Protein 3CGX (pdb70)

Radius of gyration: 17.45 Å; Cα contacts (8 Å, |Δi|>4): 388; chains: 1; bounding box: 34×47×44 Å

Foldseek 3Di:
DLEEEEEEDEQLDFPPPLVQQCVQVNRVLSSLLLQLQVLVVQQVPDPHAYEYEYADDDPPPVVVCCVRNHVVHYYYQDDDDPLNSLVVCVVVVVPHFKYKYYRQFSPDHSVLVVVLRVCLVPWAKEFEAEPVQETPMIMGGSVNDDSCLSPPAPVPPGRSHVSSVVVVVSVTGYHYGYYGYGQRHLASVLCVQPVCVVPPCCPGPSNVSCVVCVVSSVVNYDD

Organism: Oleidesulfovibrio alaskensis (strain ATCC BAA-1058 / DSM 17464 / G20) (NCBI:txid207559)

Sequence (223 aa):
SESCILFFVKYPEPGKVKTRLGEVVGNDKAALYRHFVQDLQGLARLHADLHICYVPGDADLPEKFKAWLGPQHFAAQQGLDLGERKHAQKAFDDGYDRVVLGSDIPDYPCCELVQKALNDLQHYDAAIGPAFDGGYYLIGFRRKDDSFCCPDVFDGIRWGEADVYQPTVEKRRARLEVLQLLPDWNDVDTVWDLNVLYRTNKNSSFRRSSTYALLLREENDALIRQYDID

B-factor: mean 28.88, std 9.18, range [13.86, 64.73]

Structure (mmCIF, N/CA/C/O backbone):
data_3CGX
#
_entry.id   3CGX
#
_cell.length_a   56.520
_cell.length_b   66.940
_cell.length_c   71.670
_cell.angle_alpha   90.000
_cell.angle_beta   90.000
_cell.angle_gamma   90.000
#
_symmetry.space_group_name_H-M   'P 21 21 21'
#
loop_
_entity.id
_entity.type
_entity.pdbx_description
1 polymer 'Putative nucleotide-diphospho-sugar transferase'
2 non-polymer IMIDAZOLE
3 water water
#
loop_
_atom_site.group_PDB
_atom_site.id
_atom_site.type_symbol
_atom_site.label_atom_id
_atom_site.label_alt_id
_atom_site.label_comp_id
_atom_site.label_asym_id
_atom_site.label_entity_id
_atom_site.label_seq_id
_atom_site.pdbx_PDB_ins_code
_atom_site.Cartn_x
_atom_site.Cartn_y
_atom_site.Cartn_z
_atom_site.occupancy
_atom_site.B_iso_or_equiv
_atom_site.auth_seq_id
_atom_site.auth_comp_id
_atom_site.auth_asym_id
_atom_site.auth_atom_id
_atom_site.pdbx_PDB_model_num
ATOM 9 N N . SER A 1 3 ? 11.404 42.838 2.042 1.00 40.46 2 SER A N 1
ATOM 10 C CA . SER A 1 3 ? 11.067 41.896 3.085 1.00 35.69 2 SER A CA 1
ATOM 11 C C . SER A 1 3 ? 11.738 42.288 4.420 1.00 32.42 2 SER A C 1
ATOM 12 O O . SER A 1 3 ? 12.646 43.084 4.424 1.00 30.64 2 SER A O 1
ATOM 15 N N . GLU A 1 4 ? 11.275 41.740 5.548 1.00 29.97 3 GLU A N 1
ATOM 16 C CA . GLU A 1 4 ? 11.991 41.882 6.819 1.00 30.61 3 GLU A CA 1
ATOM 17 C C . GLU A 1 4 ? 13.203 40.970 6.891 1.00 26.52 3 GLU A C 1
ATOM 18 O O . GLU A 1 4 ? 14.097 41.172 7.713 1.00 24.74 3 GLU A O 1
ATOM 24 N N . SER A 1 5 ? 13.214 39.970 6.015 1.00 23.92 4 SER A N 1
ATOM 25 C CA . SER A 1 5 ? 14.227 38.910 6.004 1.00 24.68 4 SER A CA 1
ATOM 26 C C . SER A 1 5 ? 15.031 38.937 4.730 1.00 23.48 4 SER A C 1
ATOM 27 O O . SER A 1 5 ? 14.502 39.216 3.659 1.00 22.30 4 SER A O 1
ATOM 30 N N . CYS A 1 6 ? 16.298 38.611 4.854 1.00 22.41 5 CYS A N 1
ATOM 31 C CA . CYS A 1 6 ? 17.164 38.509 3.693 1.00 23.01 5 CYS A CA 1
ATOM 32 C C . CYS A 1 6 ? 18.025 37.245 3.743 1.00 22.61 5 CYS A C 1
ATOM 33 O O . CYS A 1 6 ? 18.503 36.846 4.798 1.00 27.44 5 CYS A O 1
ATOM 36 N N . ILE A 1 7 ? 18.166 36.606 2.587 1.00 20.56 6 ILE A N 1
ATOM 37 C CA . ILE A 1 7 ? 19.057 35.444 2.406 1.00 20.00 6 ILE A CA 1
ATOM 38 C C . ILE A 1 7 ? 20.251 35.866 1.568 1.00 20.90 6 ILE A C 1
ATOM 39 O O . ILE A 1 7 ? 20.086 36.398 0.461 1.00 23.51 6 ILE A O 1
ATOM 44 N N . LEU A 1 8 ? 21.440 35.719 2.141 1.00 19.53 7 LEU A N 1
ATOM 45 C CA . LEU A 1 8 ? 22.685 35.968 1.425 1.00 20.50 7 LEU A CA 1
ATOM 46 C C . LEU A 1 8 ? 23.252 34.625 0.999 1.00 21.55 7 LEU A C 1
ATOM 47 O O . LEU A 1 8 ? 23.619 33.783 1.832 1.00 23.49 7 LEU A O 1
ATOM 52 N N . PHE A 1 9 ? 23.334 34.463 -0.309 1.00 22.41 8 PHE A N 1
ATOM 53 C CA . PHE A 1 9 ? 23.683 33.189 -0.958 1.00 20.05 8 PHE A CA 1
ATOM 54 C C . PHE A 1 9 ? 25.052 33.300 -1.634 1.00 21.48 8 PHE A C 1
ATOM 55 O O . PHE A 1 9 ? 25.226 33.981 -2.606 1.00 20.64 8 PHE A O 1
ATOM 63 N N . PHE A 1 10 ? 26.034 32.642 -1.036 1.00 20.05 9 PHE A N 1
ATOM 64 C CA . PHE A 1 10 ? 27.434 32.733 -1.442 1.00 20.39 9 PHE A CA 1
ATOM 65 C C . PHE A 1 10 ? 27.761 31.687 -2.483 1.00 21.79 9 PHE A C 1
ATOM 66 O O . PHE A 1 10 ? 27.595 30.477 -2.267 1.00 23.29 9 PHE A O 1
ATOM 74 N N . VAL A 1 11 ? 28.205 32.192 -3.639 1.00 22.91 10 VAL A N 1
ATOM 75 C CA . VAL A 1 11 ? 28.469 31.435 -4.862 1.00 20.03 10 VAL A CA 1
ATOM 76 C C . VAL A 1 11 ? 29.778 31.887 -5.528 1.00 21.99 10 VAL A C 1
ATOM 77 O O . VAL A 1 11 ? 30.345 32.905 -5.196 1.00 21.17 10 VAL A O 1
ATOM 81 N N . LYS A 1 12 ? 30.276 31.062 -6.414 1.00 21.68 11 LYS A N 1
ATOM 82 C CA . LYS A 1 12 ? 31.354 31.404 -7.353 1.00 21.97 11 LYS A CA 1
ATOM 83 C C . LYS A 1 12 ? 30.918 31.050 -8.796 1.00 21.98 11 LYS A C 1
ATOM 84 O O . LYS A 1 12 ? 30.204 30.062 -9.024 1.00 21.50 11 LYS A O 1
ATOM 90 N N . TYR A 1 13 ? 31.336 31.875 -9.761 1.00 23.64 12 TYR A N 1
ATOM 91 C CA . TYR A 1 13 ? 31.001 31.593 -11.159 1.00 23.07 12 TYR A CA 1
ATOM 92 C C . TYR A 1 13 ? 31.616 30.217 -11.482 1.00 23.59 12 TYR A C 1
ATOM 93 O O . TYR A 1 13 ? 32.784 29.983 -11.209 1.00 23.76 12 TYR A O 1
ATOM 102 N N . PRO A 1 14 ? 30.805 29.279 -12.025 1.00 22.74 13 PRO A N 1
ATOM 103 C CA . PRO A 1 14 ? 31.229 27.873 -12.257 1.00 23.12 13 PRO A CA 1
ATOM 104 C C . PRO A 1 14 ? 32.106 27.655 -13.495 1.00 24.47 13 PRO A C 1
ATOM 105 O O . PRO A 1 14 ? 31.727 26.932 -14.431 1.00 23.81 13 PRO A O 1
ATOM 109 N N . GLU A 1 15 ? 33.274 28.277 -13.476 1.00 25.36 14 GLU A N 1
ATOM 110 C CA . GLU A 1 15 ? 34.242 28.134 -14.566 1.00 26.76 14 GLU A CA 1
ATOM 111 C C . GLU A 1 15 ? 35.114 26.904 -14.368 1.00 25.36 14 GLU A C 1
ATOM 112 O O . GLU A 1 15 ? 35.681 26.737 -13.278 1.00 23.29 14 GLU A O 1
ATOM 118 N N . PRO A 1 16 ? 35.245 26.049 -15.407 1.00 25.75 15 PRO A N 1
ATOM 119 C CA . PRO A 1 16 ? 36.106 24.867 -15.224 1.00 26.34 15 PRO A CA 1
ATOM 120 C C . PRO A 1 16 ? 37.505 25.235 -14.756 1.00 26.68 15 PRO A C 1
ATOM 121 O O . PRO A 1 16 ? 38.137 26.203 -15.245 1.00 26.67 15 PRO A O 1
ATOM 125 N N . GLY A 1 17 ? 37.957 24.499 -13.756 1.00 23.99 16 GLY A N 1
ATOM 126 C CA . GLY A 1 17 ? 39.263 24.705 -13.164 1.00 26.16 16 GLY A CA 1
ATOM 127 C C . GLY A 1 17 ? 39.276 25.718 -12.036 1.00 24.91 16 GLY A C 1
ATOM 128 O O . GLY A 1 17 ? 40.249 25.836 -11.323 1.00 25.38 16 GLY A O 1
ATOM 129 N N . LYS A 1 18 ? 38.185 26.452 -11.860 1.00 25.62 17 LYS A N 1
ATOM 130 C CA . LYS A 1 18 ? 38.108 27.466 -10.809 1.00 25.16 17 LYS A CA 1
ATOM 131 C C . LYS A 1 18 ? 37.184 27.060 -9.680 1.00 26.81 17 LYS A C 1
ATOM 132 O O . LYS A 1 18 ? 37.118 27.750 -8.657 1.00 27.16 17 LYS A O 1
ATOM 136 N N . VAL A 1 19 ? 36.431 25.970 -9.870 1.00 21.80 18 VAL A N 1
ATOM 137 C CA . VAL A 1 19 ? 35.527 25.480 -8.841 1.00 22.54 18 VAL A CA 1
ATOM 138 C C . VAL A 1 19 ? 35.634 23.937 -8.735 1.00 23.72 18 VAL A C 1
ATOM 139 O O . VAL A 1 19 ? 35.961 23.255 -9.701 1.00 23.85 18 VAL A O 1
ATOM 143 N N . LYS A 1 20 ? 35.427 23.425 -7.541 1.00 24.45 19 LYS A N 1
ATOM 144 C CA . LYS A 1 20 ? 35.362 21.969 -7.317 1.00 25.11 19 LYS A CA 1
ATOM 145 C C . LYS A 1 20 ? 36.525 21.224 -7.942 1.00 25.08 19 LYS A C 1
ATOM 146 O O . LYS A 1 20 ? 36.371 20.186 -8.601 1.00 22.15 19 LYS A O 1
ATOM 152 N N . THR A 1 21 ? 37.722 21.748 -7.734 1.00 21.70 20 THR A N 1
ATOM 153 C CA . THR A 1 21 ? 38.893 21.122 -8.334 1.00 22.90 20 THR A CA 1
ATOM 154 C C . THR A 1 21 ? 39.246 19.753 -7.740 1.00 22.98 20 THR A C 1
ATOM 155 O O . THR A 1 21 ? 39.768 18.878 -8.432 1.00 23.16 20 THR A O 1
ATOM 159 N N . ARG A 1 22 ? 38.960 19.554 -6.471 1.00 22.70 21 ARG A N 1
ATOM 160 C CA . ARG A 1 22 ? 39.183 18.250 -5.857 1.00 25.03 21 ARG A CA 1
ATOM 161 C C . ARG A 1 22 ? 38.244 17.145 -6.470 1.00 21.01 21 ARG A C 1
ATOM 162 O O . ARG A 1 22 ? 38.672 16.004 -6.747 1.00 23.34 21 ARG A O 1
ATOM 170 N N . LEU A 1 23 ? 36.982 17.505 -6.685 1.00 20.54 22 LEU A N 1
ATOM 171 C CA . LEU A 1 23 ? 36.040 16.645 -7.398 1.00 21.52 22 LEU A CA 1
ATOM 172 C C . LEU A 1 23 ? 36.536 16.461 -8.854 1.00 21.13 22 LEU A C 1
ATOM 173 O O . LEU A 1 23 ? 36.550 15.350 -9.393 1.00 21.33 22 LEU A O 1
ATOM 178 N N . GLY A 1 24 ? 37.005 17.549 -9.477 1.00 17.71 23 GLY A N 1
ATOM 179 C CA . GLY A 1 24 ? 37.556 17.506 -10.838 1.00 17.99 23 GLY A CA 1
ATOM 180 C C . GLY A 1 24 ? 38.727 16.569 -11.079 1.00 22.68 23 GLY A C 1
ATOM 181 O O . GLY A 1 24 ? 38.916 16.084 -12.190 1.00 22.86 23 GLY A O 1
ATOM 182 N N . GLU A 1 25 ? 39.521 16.325 -10.044 1.00 21.30 24 GLU A N 1
ATOM 183 C CA . GLU A 1 25 ? 40.686 15.393 -10.123 1.00 24.66 24 GLU A CA 1
ATOM 184 C C . GLU A 1 25 ? 40.234 14.003 -10.504 1.00 25.19 24 GLU A C 1
ATOM 185 O O . GLU A 1 25 ? 40.954 13.239 -11.161 1.00 24.71 24 GLU A O 1
ATOM 191 N N . VAL A 1 26 ? 38.995 13.709 -10.164 1.00 22.57 25 VAL A N 1
ATOM 192 C CA . VAL A 1 26 ? 38.387 12.391 -10.438 1.00 24.60 25 VAL A CA 1
ATOM 193 C C . VAL A 1 26 ? 37.453 12.407 -11.640 1.00 27.08 25 VAL A C 1
ATOM 194 O O . VAL A 1 26 ? 37.618 11.599 -12.537 1.00 26.07 25 VAL A O 1
ATOM 198 N N . VAL A 1 27 ? 36.515 13.354 -11.696 1.00 25.23 26 VAL A N 1
ATOM 199 C CA . VAL A 1 27 ? 35.497 13.331 -12.732 1.00 22.57 26 VAL A CA 1
ATOM 200 C C . VAL A 1 27 ? 35.813 14.248 -13.915 1.00 25.33 26 VAL A C 1
ATOM 201 O O . VAL A 1 27 ? 35.088 14.257 -14.918 1.00 25.68 26 VAL A O 1
ATOM 205 N N . GLY A 1 28 ? 36.854 15.053 -13.768 1.00 23.46 27 GLY A N 1
ATOM 206 C CA . GLY A 1 28 ? 37.224 16.024 -14.802 1.00 23.95 27 GLY A CA 1
ATOM 207 C C . GLY A 1 28 ? 36.754 17.416 -14.432 1.00 22.60 27 GLY A C 1
ATOM 208 O O . GLY A 1 28 ? 35.680 17.572 -13.888 1.00 19.27 27 GLY A O 1
ATOM 209 N N . ASN A 1 29 ? 37.556 18.422 -14.737 1.00 25.14 28 ASN A N 1
ATOM 210 C CA . ASN A 1 29 ? 37.203 19.791 -14.346 1.00 27.39 28 ASN A CA 1
ATOM 211 C C . ASN A 1 29 ? 35.918 20.287 -14.968 1.00 24.12 28 ASN A C 1
ATOM 212 O O . ASN A 1 29 ? 35.145 20.977 -14.301 1.00 20.74 28 ASN A O 1
ATOM 217 N N . ASP A 1 30 ? 35.658 19.938 -16.225 1.00 20.73 29 ASP A N 1
ATOM 218 C CA . ASP A 1 30 ? 34.424 20.417 -16.872 1.00 23.44 29 ASP A CA 1
ATOM 219 C C . ASP A 1 30 ? 33.179 19.869 -16.167 1.00 24.55 29 ASP A C 1
ATOM 220 O O . ASP A 1 30 ? 32.215 20.606 -15.932 1.00 24.49 29 ASP A O 1
ATOM 225 N N . LYS A 1 31 ? 33.188 18.572 -15.883 1.00 22.53 30 LYS A N 1
ATOM 226 C CA . LYS A 1 31 ? 32.044 17.925 -15.222 1.00 23.33 30 LYS A CA 1
ATOM 227 C C . LYS A 1 31 ? 31.852 18.421 -13.783 1.00 24.48 30 LYS A C 1
ATOM 228 O O . LYS A 1 31 ? 30.703 18.557 -13.343 1.00 22.38 30 LYS A O 1
ATOM 234 N N . ALA A 1 32 ? 32.970 18.642 -13.064 1.00 23.21 31 ALA A N 1
ATOM 235 C CA . ALA A 1 32 ? 32.914 19.130 -11.668 1.00 22.23 31 ALA A CA 1
ATOM 236 C C . ALA A 1 32 ? 32.253 20.503 -11.677 1.00 22.59 31 ALA A C 1
ATOM 237 O O . ALA A 1 32 ? 31.391 20.791 -10.835 1.00 22.24 31 ALA A O 1
ATOM 239 N N . ALA A 1 33 ? 32.625 21.335 -12.649 1.00 23.88 32 ALA A N 1
ATOM 240 C CA . ALA A 1 33 ? 32.035 22.678 -12.771 1.00 23.12 32 ALA A CA 1
ATOM 241 C C . ALA A 1 33 ? 30.556 22.641 -13.219 1.00 21.88 32 ALA A C 1
ATOM 242 O O . ALA A 1 33 ? 29.740 23.439 -12.720 1.00 22.81 32 ALA A O 1
ATOM 252 N N . LEU A 1 35 ? 28.452 20.192 -12.546 1.00 22.47 34 LEU A N 1
ATOM 253 C CA . LEU A 1 35 ? 27.735 19.744 -11.336 1.00 20.30 34 LEU A CA 1
ATOM 254 C C . LEU A 1 35 ? 27.478 20.916 -10.395 1.00 20.80 34 LEU A C 1
ATOM 255 O O . LEU A 1 35 ? 26.347 21.112 -9.914 1.00 21.79 34 LEU A O 1
ATOM 260 N N . TYR A 1 36 ? 28.522 21.701 -10.150 1.00 21.19 35 TYR A N 1
ATOM 261 C CA . TYR A 1 36 ? 28.413 22.849 -9.237 1.00 21.70 35 TYR A CA 1
ATOM 262 C C . TYR A 1 36 ? 27.431 23.882 -9.817 1.00 23.28 35 TYR A C 1
ATOM 263 O O . TYR A 1 36 ? 26.594 24.445 -9.104 1.00 23.77 35 TYR A O 1
ATOM 272 N N . ARG A 1 37 ? 27.487 24.074 -11.131 1.00 23.36 36 ARG A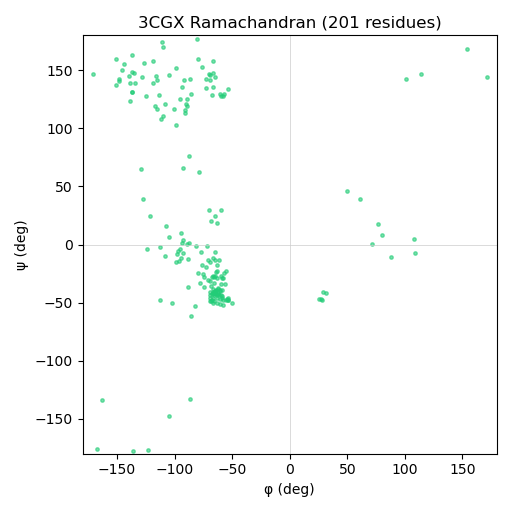 N 1
ATOM 273 C CA . ARG A 1 37 ? 26.548 24.986 -11.815 1.00 23.78 36 ARG A CA 1
ATOM 274 C C . ARG A 1 37 ? 25.125 24.594 -11.472 1.00 24.44 36 ARG A C 1
ATOM 275 O O . ARG A 1 37 ? 24.283 25.441 -11.091 1.00 21.49 36 ARG A O 1
ATOM 283 N N . HIS A 1 38 ? 24.864 23.292 -11.552 1.00 22.81 37 HIS A N 1
ATOM 284 C CA . HIS A 1 38 ? 23.535 22.771 -11.226 1.00 22.87 37 HIS A CA 1
ATOM 285 C C . HIS A 1 38 ? 23.189 22.816 -9.733 1.00 21.10 37 HIS A C 1
ATOM 286 O O . HIS A 1 38 ? 21.984 22.964 -9.398 1.00 23.60 37 HIS A O 1
ATOM 293 N N . PHE A 1 39 ? 24.189 22.703 -8.866 1.00 22.70 38 PHE A N 1
ATOM 294 C CA . PHE A 1 39 ? 23.950 22.825 -7.416 1.00 23.04 38 PHE A CA 1
ATOM 295 C C . PHE A 1 39 ? 23.317 24.197 -7.211 1.00 22.85 38 PHE A C 1
ATOM 296 O O . PHE A 1 39 ? 22.301 24.354 -6.515 1.00 24.27 38 PHE A O 1
ATOM 304 N N . VAL A 1 40 ? 23.943 25.198 -7.834 1.00 20.98 39 VAL A N 1
ATOM 305 C CA . VAL A 1 40 ? 23.541 26.590 -7.629 1.00 21.86 39 VAL A CA 1
ATOM 306 C C . VAL A 1 40 ? 22.139 26.866 -8.186 1.00 24.28 39 VAL A C 1
ATOM 307 O O . VAL A 1 40 ? 21.249 27.439 -7.522 1.00 23.28 39 VAL A O 1
ATOM 311 N N . GLN A 1 41 ? 21.939 26.460 -9.428 1.00 26.28 40 GLN A N 1
ATOM 312 C CA . GLN A 1 41 ? 20.614 26.570 -10.053 1.00 25.81 40 GLN A CA 1
ATOM 313 C C . GLN A 1 41 ? 19.513 25.940 -9.252 1.00 29.26 40 GLN A C 1
ATOM 314 O O . GLN A 1 41 ? 18.452 26.521 -9.072 1.00 27.46 40 GLN A O 1
ATOM 320 N N . ASP A 1 42 ? 19.734 24.727 -8.794 1.00 25.14 41 ASP A N 1
ATOM 321 C CA . ASP A 1 42 ? 18.724 24.040 -8.029 1.00 24.40 41 ASP A CA 1
ATOM 322 C C . ASP A 1 42 ? 18.429 24.731 -6.710 1.00 26.61 41 ASP A C 1
ATOM 323 O O . ASP A 1 42 ? 17.251 24.877 -6.332 1.00 27.19 41 ASP A O 1
ATOM 336 N N . LEU A 1 44 ? 18.873 27.887 -5.940 1.00 25.74 43 LEU A N 1
ATOM 337 C CA . LEU A 1 44 ? 18.229 29.180 -6.268 1.00 26.63 43 LEU A CA 1
ATOM 338 C C . LEU A 1 44 ? 16.739 29.033 -6.518 1.00 32.66 43 LEU A C 1
ATOM 339 O O . LEU A 1 44 ? 15.927 29.840 -6.027 1.00 29.83 43 LEU A O 1
ATOM 344 N N . GLN A 1 45 ? 16.372 27.980 -7.237 1.00 29.41 44 GLN A N 1
ATOM 345 C CA . GLN A 1 45 ? 14.982 27.697 -7.512 1.00 34.52 44 GLN A CA 1
ATOM 346 C C . GLN A 1 45 ? 14.195 27.525 -6.212 1.00 34.98 44 GLN A C 1
ATOM 347 O O . GLN A 1 45 ? 13.081 28.060 -6.065 1.00 32.88 44 GLN A O 1
ATOM 353 N N . GLY A 1 46 ? 14.781 26.796 -5.280 1.00 32.46 45 GLY A N 1
ATOM 354 C CA . GLY A 1 46 ? 14.226 26.609 -3.950 1.00 32.72 45 GLY A CA 1
ATOM 355 C C . GLY A 1 46 ? 14.200 27.890 -3.088 1.00 35.48 45 GLY A C 1
ATOM 356 O O . GLY A 1 46 ? 13.173 28.244 -2.512 1.00 36.11 45 GLY A O 1
ATOM 357 N N . LEU A 1 47 ? 15.316 28.612 -3.035 1.00 29.69 46 LEU A N 1
ATOM 358 C CA . LEU A 1 47 ? 15.407 29.862 -2.260 1.00 30.67 46 LEU A CA 1
ATOM 359 C C . LEU A 1 47 ? 14.537 31.014 -2.792 1.00 33.50 46 LEU A C 1
ATOM 360 O O . LEU A 1 47 ? 13.927 31.745 -1.993 1.00 31.44 46 LEU A O 1
ATOM 365 N N . ALA A 1 48 ? 14.499 31.152 -4.124 1.00 34.07 47 ALA A N 1
ATOM 366 C CA . ALA A 1 48 ? 13.757 32.231 -4.810 1.00 37.70 47 ALA A CA 1
ATOM 367 C C . ALA A 1 48 ? 12.272 32.149 -4.525 1.00 39.08 47 ALA A C 1
ATOM 368 O O . ALA A 1 48 ? 11.545 33.108 -4.733 1.00 41.12 47 ALA A O 1
ATOM 370 N N . ARG A 1 49 ? 11.830 31.039 -3.970 1.00 39.45 48 ARG A N 1
ATOM 371 C CA . ARG A 1 49 ? 10.423 30.896 -3.620 1.00 39.86 48 ARG A CA 1
ATOM 372 C C . ARG A 1 49 ? 10.101 31.239 -2.162 1.00 39.77 48 ARG A C 1
ATOM 373 O O . ARG A 1 49 ? 8.926 31.232 -1.796 1.00 43.36 48 ARG A O 1
ATOM 377 N N . LEU A 1 50 ? 11.094 31.551 -1.318 1.00 36.78 49 LEU A N 1
ATOM 378 C CA . LEU A 1 50 ? 10.843 31.769 0.138 1.00 32.39 49 LEU A CA 1
ATOM 379 C C . LEU A 1 50 ? 10.300 33.154 0.505 1.00 31.52 49 LEU A C 1
ATOM 380 O O . LEU A 1 50 ? 10.217 33.983 -0.346 1.00 33.08 49 LEU A O 1
ATOM 385 N N . HIS A 1 51 ? 10.001 33.350 1.795 1.00 35.75 50 HIS A N 1
ATOM 386 C CA . HIS A 1 51 ? 9.455 34.630 2.355 1.00 36.99 50 HIS A CA 1
ATOM 387 C C . HIS A 1 51 ? 10.635 35.467 2.842 1.00 35.47 50 HIS A C 1
ATOM 388 O O . HIS A 1 51 ? 10.803 35.725 4.059 1.00 37.91 50 HIS A O 1
ATOM 390 N N . ALA A 1 52 ? 11.449 35.871 1.878 1.00 24.68 51 ALA A N 1
ATOM 391 C CA . ALA A 1 52 ? 12.682 36.564 2.146 1.00 23.02 51 ALA A CA 1
ATOM 392 C C . ALA A 1 52 ? 13.248 37.064 0.825 1.00 22.46 51 ALA A C 1
ATOM 393 O O . ALA A 1 52 ? 13.096 36.414 -0.193 1.00 23.75 51 ALA A O 1
ATOM 395 N N . ASP A 1 53 ? 13.914 38.217 0.863 1.00 22.38 52 ASP A N 1
ATOM 396 C CA . ASP A 1 53 ? 14.640 38.724 -0.285 1.00 20.79 52 ASP A CA 1
ATOM 397 C C . ASP A 1 53 ? 15.927 37.913 -0.392 1.00 21.85 52 ASP A C 1
ATOM 398 O O . ASP A 1 53 ? 16.496 37.415 0.612 1.00 25.75 52 ASP A O 1
ATOM 403 N N . LEU A 1 54 ? 16.420 37.814 -1.610 1.00 21.80 53 LEU A N 1
ATOM 404 C CA . LEU A 1 54 ? 17.636 37.040 -1.863 1.00 24.18 53 LEU A CA 1
ATOM 405 C C . LEU A 1 54 ? 18.708 37.862 -2.562 1.00 22.86 53 LEU A C 1
ATOM 406 O O . LEU A 1 54 ? 18.451 38.551 -3.539 1.00 25.27 53 LEU A O 1
ATOM 411 N N . HIS A 1 55 ? 19.897 37.849 -1.973 1.00 21.49 54 HIS A N 1
ATOM 412 C CA . HIS A 1 55 ? 21.071 38.519 -2.545 1.00 22.08 54 HIS A CA 1
ATOM 413 C C . HIS A 1 55 ? 22.105 37.488 -2.860 1.00 22.94 54 HIS A C 1
ATOM 414 O O . HIS A 1 55 ? 22.566 36.782 -1.961 1.00 22.17 54 HIS A O 1
ATOM 421 N N . ILE A 1 56 ? 22.451 37.404 -4.139 1.00 21.57 55 ILE A N 1
ATOM 422 C CA . ILE A 1 56 ? 23.424 36.456 -4.602 1.00 21.92 55 ILE A CA 1
ATOM 423 C C . ILE A 1 56 ? 24.795 37.120 -4.568 1.00 22.56 55 ILE A C 1
ATOM 424 O O . ILE A 1 56 ? 25.083 38.092 -5.293 1.00 25.74 55 ILE A O 1
ATOM 429 N N . CYS A 1 57 ? 25.645 36.608 -3.683 1.00 21.52 56 CYS A N 1
ATOM 430 C CA . CYS A 1 57 ? 26.960 37.217 -3.386 1.00 21.18 56 CYS A CA 1
ATOM 431 C C . CYS A 1 57 ? 28.077 36.346 -3.910 1.00 21.79 56 CYS A C 1
ATOM 432 O O . CYS A 1 57 ? 28.302 35.241 -3.399 1.00 21.39 56 CYS A O 1
ATOM 435 N N . TYR A 1 58 ? 28.763 36.841 -4.955 1.00 21.72 57 TYR A N 1
ATOM 436 C CA . TYR A 1 58 ? 29.749 36.078 -5.670 1.00 21.54 57 TYR A CA 1
ATOM 437 C C . TYR A 1 58 ? 31.213 36.428 -5.390 1.00 18.67 57 TYR A C 1
ATOM 438 O O . TYR A 1 58 ? 31.615 37.572 -5.128 1.00 20.93 57 TYR A O 1
ATOM 447 N N . VAL A 1 59 ? 32.003 35.379 -5.435 1.00 18.61 58 VAL A N 1
ATOM 448 C CA . VAL A 1 59 ? 33.413 35.487 -5.242 1.00 19.88 58 VAL A CA 1
ATOM 449 C C . VAL A 1 59 ? 33.925 36.477 -6.292 1.00 21.22 58 VAL A C 1
ATOM 450 O O . VAL A 1 59 ? 33.621 36.333 -7.502 1.00 21.05 58 VAL A O 1
ATOM 454 N N . PRO A 1 60 ? 34.698 37.480 -5.837 1.00 24.80 59 PRO A N 1
ATOM 455 C CA . PRO A 1 60 ? 35.165 38.487 -6.757 1.00 23.36 59 PRO A CA 1
ATOM 456 C C . PRO A 1 60 ? 36.128 37.956 -7.780 1.00 21.67 59 PRO A C 1
ATOM 457 O O . PRO A 1 60 ? 36.876 36.999 -7.545 1.00 21.64 59 PRO A O 1
ATOM 461 N N . GLY A 1 61 ? 36.078 38.555 -8.955 1.00 21.10 60 GLY A N 1
ATOM 462 C CA . GLY A 1 61 ? 36.966 38.170 -10.037 1.00 22.72 60 GLY A CA 1
ATOM 463 C C . GLY A 1 61 ? 37.080 39.182 -11.159 1.00 21.05 60 GLY A C 1
ATOM 464 O O . GLY A 1 61 ? 37.235 40.384 -10.945 1.00 22.96 60 GLY A O 1
ATOM 465 N N . ASP A 1 62 ? 36.994 38.673 -12.374 1.00 21.87 61 ASP A N 1
ATOM 466 C CA . ASP A 1 62 ? 37.134 39.540 -13.575 1.00 22.27 61 ASP A CA 1
ATOM 467 C C . ASP A 1 62 ? 35.970 40.536 -13.718 1.00 20.22 61 ASP A C 1
ATOM 468 O O . ASP A 1 62 ? 34.843 40.318 -13.188 1.00 17.27 61 ASP A O 1
ATOM 473 N N . ALA A 1 63 ? 36.229 41.608 -14.462 1.00 19.79 62 ALA A N 1
ATOM 474 C CA . ALA A 1 63 ? 35.240 42.693 -14.623 1.00 19.42 62 ALA A CA 1
ATOM 475 C C . ALA A 1 63 ? 33.979 42.262 -15.412 1.00 18.01 62 ALA A C 1
ATOM 476 O O . ALA A 1 63 ? 32.982 42.986 -15.429 1.00 22.20 62 ALA A O 1
ATOM 478 N N . ASP A 1 64 ? 34.044 41.102 -16.038 1.00 14.23 63 ASP A N 1
ATOM 479 C CA . ASP A 1 64 ? 32.915 40.582 -16.820 1.00 17.29 63 ASP A CA 1
ATOM 480 C C . ASP A 1 64 ? 31.901 39.777 -16.031 1.00 17.22 63 ASP A C 1
ATOM 481 O O . ASP A 1 64 ? 30.908 39.331 -16.579 1.00 16.55 63 ASP A O 1
ATOM 486 N N . LEU A 1 65 ? 32.108 39.645 -14.721 1.00 16.16 64 LEU A N 1
ATOM 487 C CA . LEU A 1 65 ? 31.227 38.813 -13.931 1.00 16.78 64 LEU A CA 1
ATOM 488 C C . LEU A 1 65 ? 29.768 39.278 -13.824 1.00 17.25 64 LEU A C 1
ATOM 489 O O . LEU A 1 65 ? 28.884 38.427 -13.858 1.00 20.32 64 LEU A O 1
ATOM 494 N N . PRO A 1 66 ? 29.520 40.582 -13.646 1.00 17.35 65 PRO A N 1
ATOM 495 C CA . PRO A 1 66 ? 28.111 40.992 -13.480 1.00 17.05 65 PRO A CA 1
ATOM 496 C C . PRO A 1 66 ? 27.171 40.514 -14.610 1.00 17.65 65 PRO A C 1
ATOM 497 O O . PRO A 1 66 ? 26.112 39.914 -14.361 1.00 19.20 65 PRO A O 1
ATOM 501 N N . GLU A 1 67 ? 27.563 40.710 -15.843 1.00 14.80 66 GLU A N 1
ATOM 502 C CA . GLU A 1 67 ? 26.715 40.289 -16.952 1.00 16.97 66 GLU A CA 1
ATOM 503 C C . GLU A 1 67 ? 26.783 38.763 -17.132 1.00 18.06 66 GLU A C 1
ATOM 504 O O . GLU A 1 67 ? 25.834 38.128 -17.632 1.00 16.42 66 GLU A O 1
ATOM 510 N N . LYS A 1 68 ? 27.875 38.158 -16.698 1.00 14.46 67 LYS A N 1
ATOM 511 C CA . LYS A 1 68 ? 28.002 36.676 -16.783 1.00 15.89 67 LYS A CA 1
ATOM 512 C C . LYS A 1 68 ? 26.969 36.036 -15.843 1.00 16.77 67 LYS A C 1
ATOM 513 O O . LYS A 1 68 ? 26.238 35.101 -16.185 1.00 16.08 67 LYS A O 1
ATOM 519 N N . PHE A 1 69 ? 26.841 36.640 -14.670 1.00 17.26 68 PHE A N 1
ATOM 520 C CA . PHE A 1 69 ? 25.855 36.208 -13.682 1.00 17.68 68 PHE A CA 1
ATOM 521 C C . PHE A 1 69 ? 24.420 36.419 -14.149 1.00 19.40 68 PHE A C 1
ATOM 522 O O . PHE A 1 69 ? 23.574 35.548 -13.960 1.00 20.17 68 PHE A O 1
ATOM 530 N N . LYS A 1 70 ? 24.159 37.573 -14.752 1.00 20.30 69 LYS A N 1
ATOM 531 C CA . LYS A 1 70 ? 22.808 37.866 -15.273 1.00 19.79 69 LYS A CA 1
ATOM 532 C C . LYS A 1 70 ? 22.453 36.874 -16.387 1.00 20.92 69 LYS A C 1
ATOM 533 O O . LYS A 1 70 ? 21.328 36.347 -16.452 1.00 20.13 69 LYS A O 1
ATOM 539 N N . ALA A 1 71 ? 23.407 36.610 -17.272 1.00 19.36 70 ALA A N 1
ATOM 540 C CA . ALA A 1 71 ? 23.167 35.703 -18.394 1.00 20.27 70 ALA A CA 1
ATOM 541 C C . ALA A 1 71 ? 22.939 34.271 -17.927 1.00 21.46 70 ALA A C 1
ATOM 542 O O . ALA A 1 71 ? 22.258 33.493 -18.579 1.00 22.47 70 ALA A O 1
ATOM 544 N N . TRP A 1 72 ? 23.508 33.936 -16.787 1.00 22.55 71 TRP A N 1
ATOM 545 C CA . TRP A 1 72 ? 23.419 32.565 -16.255 1.00 23.11 71 TRP A CA 1
ATOM 546 C C . TRP A 1 72 ? 22.136 32.348 -15.433 1.00 22.52 71 TRP A C 1
ATOM 547 O O . TRP A 1 72 ? 21.294 31.522 -15.790 1.00 22.62 71 TRP A O 1
ATOM 558 N N . LEU A 1 73 ? 22.013 33.120 -14.360 1.00 23.59 72 LEU A N 1
ATOM 559 C CA . LEU A 1 73 ? 20.888 33.005 -13.398 1.00 25.73 72 LEU A CA 1
ATOM 560 C C . LEU A 1 73 ? 19.709 33.954 -13.657 1.00 24.80 72 LEU A C 1
ATOM 561 O O . LEU A 1 73 ? 18.636 33.752 -13.126 1.00 29.07 72 LEU A O 1
ATOM 566 N N . GLY A 1 74 ? 19.875 34.932 -14.529 1.00 21.97 73 GLY A N 1
ATOM 567 C CA . GLY A 1 74 ? 18.770 35.813 -14.902 1.00 23.25 73 GLY A CA 1
ATOM 568 C C . GLY A 1 74 ? 18.966 37.235 -14.462 1.00 23.85 73 GLY A C 1
ATOM 569 O O . GLY A 1 74 ? 19.523 37.485 -13.389 1.00 23.21 73 GLY A O 1
ATOM 570 N N . PRO A 1 75 ? 18.460 38.167 -15.259 1.00 22.94 74 PRO A N 1
ATOM 571 C CA . PRO A 1 75 ? 18.677 39.571 -14.974 1.00 24.35 74 PRO A CA 1
ATOM 572 C C . PRO A 1 75 ? 17.805 40.135 -13.849 1.00 25.13 74 PRO A C 1
ATOM 573 O O . PRO A 1 75 ? 18.007 41.273 -13.448 1.00 26.81 74 PRO A O 1
ATOM 577 N N . GLN A 1 76 ? 16.860 39.351 -13.344 1.00 22.48 75 GLN A N 1
ATOM 578 C CA . GLN A 1 76 ? 15.888 39.881 -12.381 1.00 27.37 75 GLN A CA 1
ATOM 579 C C . GLN A 1 76 ? 16.405 39.759 -10.956 1.00 28.34 75 GLN A C 1
ATOM 580 O O . GLN A 1 76 ? 15.847 40.336 -10.044 1.00 29.09 75 GLN A O 1
ATOM 586 N N . HIS A 1 77 ? 17.473 38.990 -10.777 1.00 28.07 76 HIS A N 1
ATOM 587 C CA . HIS A 1 77 ? 18.032 38.719 -9.423 1.00 25.75 76 HIS A CA 1
ATOM 588 C C . HIS A 1 77 ? 19.015 39.801 -9.005 1.00 25.03 76 HIS A C 1
ATOM 589 O O . HIS A 1 77 ? 19.552 40.572 -9.832 1.00 25.30 76 HIS A O 1
ATOM 604 N N . PHE A 1 79 ? 22.481 40.727 -7.519 1.00 22.62 78 PHE A N 1
ATOM 605 C CA . PHE A 1 79 ? 23.826 40.181 -7.454 1.00 22.23 78 PHE A CA 1
ATOM 606 C C . PHE A 1 79 ? 24.742 41.241 -6.847 1.00 25.32 78 PHE A C 1
ATOM 607 O O . PHE A 1 79 ? 24.557 42.424 -7.094 1.00 26.28 78 PHE A O 1
ATOM 615 N N . ALA A 1 80 ? 25.716 40.796 -6.058 1.00 22.47 79 ALA A N 1
ATOM 616 C CA . ALA A 1 80 ? 26.762 41.674 -5.505 1.00 24.37 79 ALA A CA 1
ATOM 617 C C . ALA A 1 80 ? 28.030 40.885 -5.356 1.00 21.23 79 ALA A C 1
ATOM 618 O O . ALA A 1 80 ? 27.980 39.703 -5.006 1.00 22.46 79 ALA A O 1
ATOM 620 N N . ALA A 1 81 ? 29.173 41.535 -5.622 1.00 21.62 80 ALA A N 1
ATOM 621 C CA . ALA A 1 81 ? 30.470 40.910 -5.367 1.00 21.70 80 ALA A CA 1
ATOM 622 C C . ALA A 1 81 ? 30.643 40.809 -3.867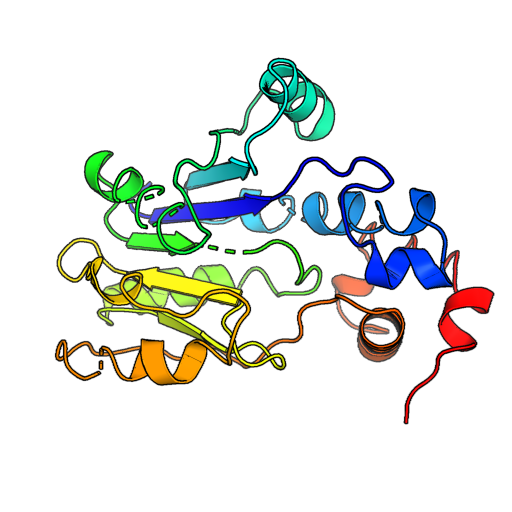 1.00 21.62 80 ALA A C 1
ATOM 623 O O . ALA A 1 81 ? 30.251 41.687 -3.121 1.00 23.10 80 ALA A O 1
ATOM 625 N N . GLN A 1 82 ? 31.224 39.713 -3.445 1.00 21.09 81 GLN A N 1
ATOM 626 C CA . GLN A 1 82 ? 31.706 39.564 -2.079 1.00 20.93 81 GLN A CA 1
ATOM 627 C C . GLN A 1 82 ? 32.902 40.495 -1.992 1.00 23.55 81 GLN A C 1
ATOM 628 O O . GLN A 1 82 ? 33.667 40.668 -2.964 1.00 21.54 81 GLN A O 1
ATOM 634 N N . GLN A 1 83 ? 33.088 41.061 -0.817 1.00 26.34 82 GLN A N 1
ATOM 635 C CA . GLN A 1 83 ? 34.191 42.001 -0.602 1.00 28.00 82 GLN A CA 1
ATOM 636 C C . GLN A 1 83 ? 34.849 41.762 0.736 1.00 26.66 82 GLN A C 1
ATOM 637 O O . GLN A 1 83 ? 34.198 41.833 1.792 1.00 23.07 82 GLN A O 1
ATOM 643 N N . GLY A 1 84 ? 36.140 41.528 0.677 1.00 28.61 83 GLY A N 1
ATOM 644 C CA . GLY A 1 84 ? 36.934 41.414 1.883 1.00 31.52 83 GLY A CA 1
ATOM 645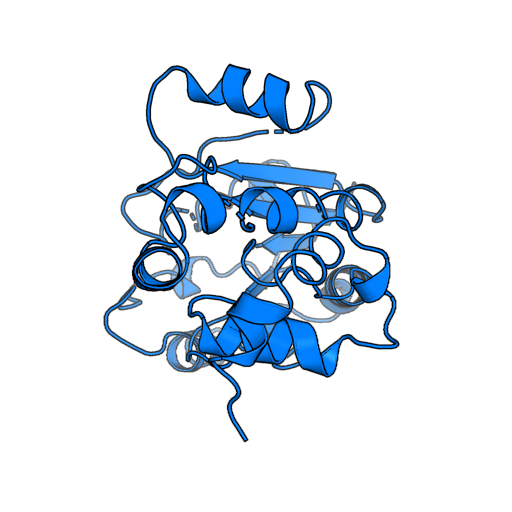 C C . GLY A 1 84 ? 38.129 40.568 1.588 1.00 33.09 83 GLY A C 1
ATOM 646 O O . GLY A 1 84 ? 38.169 39.921 0.556 1.00 32.06 83 GLY A O 1
ATOM 647 N N . LEU A 1 85 ? 39.077 40.564 2.522 1.00 37.13 84 LEU A N 1
ATOM 648 C CA . LEU A 1 85 ? 40.369 39.881 2.343 1.00 40.06 84 LEU A CA 1
ATOM 649 C C . LEU A 1 85 ? 40.267 38.386 2.445 1.00 42.04 84 LEU A C 1
ATOM 650 O O . LEU A 1 85 ? 40.983 37.676 1.725 1.00 43.62 84 LEU A O 1
ATOM 655 N N . ASP A 1 86 ? 39.394 37.919 3.341 1.00 38.50 85 ASP A N 1
ATOM 656 C CA . ASP A 1 86 ? 39.173 36.485 3.561 1.00 38.17 85 ASP A CA 1
ATOM 657 C C . ASP A 1 86 ? 37.662 36.184 3.670 1.00 36.38 85 ASP A C 1
ATOM 658 O O . ASP A 1 86 ? 36.815 37.095 3.525 1.00 34.41 85 ASP A O 1
ATOM 663 N N . LEU A 1 87 ? 37.334 34.918 3.916 1.00 34.85 86 LEU A N 1
ATOM 664 C CA . LEU A 1 87 ? 35.915 34.509 3.946 1.00 33.14 86 LEU A CA 1
ATOM 665 C C . LEU A 1 87 ? 35.196 35.166 5.111 1.00 31.37 86 LEU A C 1
ATOM 666 O O . LEU A 1 87 ? 34.047 35.568 4.990 1.00 27.81 86 LEU A O 1
ATOM 671 N N . GLY A 1 88 ? 35.906 35.384 6.215 1.00 28.97 87 GLY A N 1
ATOM 672 C CA . GLY A 1 88 ? 35.281 36.001 7.365 1.00 26.90 87 GLY A CA 1
ATOM 673 C C . GLY A 1 88 ? 34.955 37.458 7.087 1.00 25.91 87 GLY A C 1
ATOM 674 O O . GLY A 1 88 ? 33.861 37.914 7.398 1.00 27.81 87 GLY A O 1
ATOM 675 N N . GLU A 1 89 ? 35.899 38.204 6.507 1.00 24.98 88 GLU A N 1
ATOM 676 C CA . GLU A 1 89 ? 35.626 39.600 6.108 1.00 25.62 88 GLU A CA 1
ATOM 677 C C . GLU A 1 89 ? 34.484 39.689 5.081 1.00 23.58 88 GLU A C 1
ATOM 678 O O . GLU A 1 89 ? 33.626 40.569 5.161 1.00 22.80 88 GLU A O 1
ATOM 684 N N . ARG A 1 90 ? 34.473 38.755 4.146 1.00 25.26 89 ARG A N 1
ATOM 685 C CA . ARG A 1 90 ? 33.429 38.728 3.087 1.00 24.54 89 ARG A CA 1
ATOM 686 C C . ARG A 1 90 ? 32.048 38.514 3.704 1.00 23.90 89 ARG A C 1
ATOM 687 O O . ARG A 1 90 ? 31.091 39.191 3.349 1.00 23.61 89 ARG A O 1
ATOM 703 N N . LYS A 1 92 ? 31.174 39.000 7.019 1.00 23.18 91 LYS A N 1
ATOM 704 C CA . LYS A 1 92 ? 30.900 40.163 7.871 1.00 23.85 91 LYS A CA 1
ATOM 705 C C . LYS A 1 92 ? 30.379 41.345 7.067 1.00 21.53 91 LYS A C 1
ATOM 706 O O . LYS A 1 92 ? 29.357 41.970 7.414 1.00 22.25 91 LYS A O 1
ATOM 712 N N . HIS A 1 93 ? 31.057 41.634 5.955 1.00 23.55 92 H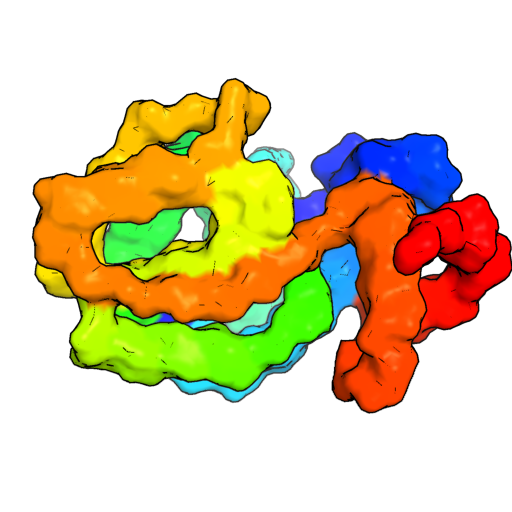IS A N 1
ATOM 713 C CA . HIS A 1 93 ? 30.654 42.761 5.108 1.00 23.49 92 HIS A CA 1
ATOM 714 C C . HIS A 1 93 ? 29.263 42.580 4.460 1.00 24.81 92 HIS A C 1
ATOM 715 O O . HIS A 1 93 ? 28.438 43.510 4.420 1.00 23.14 92 HIS A O 1
ATOM 722 N N . ALA A 1 94 ? 28.971 41.367 4.020 1.00 21.85 93 ALA A N 1
ATOM 723 C CA . ALA A 1 94 ? 27.687 41.098 3.356 1.00 22.83 93 ALA A CA 1
ATOM 724 C C . ALA A 1 94 ? 26.524 41.213 4.381 1.00 21.95 93 ALA A C 1
ATOM 725 O O . ALA A 1 94 ? 25.484 41.833 4.136 1.00 22.72 93 ALA A O 1
ATOM 735 N N . GLN A 1 96 ? 26.622 42.843 7.297 1.00 24.57 95 GLN A N 1
ATOM 736 C CA . GLN A 1 96 ? 26.617 44.211 7.782 1.00 25.26 95 GLN A CA 1
ATOM 737 C C . GLN A 1 96 ? 25.867 45.083 6.810 1.00 24.88 95 GLN A C 1
ATOM 738 O O . GLN A 1 96 ? 25.075 45.923 7.198 1.00 26.88 95 GLN A O 1
ATOM 744 N N . LYS A 1 97 ? 26.085 44.841 5.531 1.00 23.91 96 LYS A N 1
ATOM 745 C CA . LYS A 1 97 ? 25.419 45.604 4.471 1.00 26.20 96 LYS A CA 1
ATOM 746 C C . LYS A 1 97 ? 23.913 45.384 4.462 1.00 27.23 96 LYS A C 1
ATOM 747 O O . LYS A 1 97 ? 23.102 46.326 4.267 1.00 28.17 96 LYS A O 1
ATOM 753 N N . ALA A 1 98 ? 23.531 44.129 4.666 1.00 22.75 97 ALA A N 1
ATOM 754 C CA . ALA A 1 98 ? 22.110 43.751 4.669 1.00 20.96 97 ALA A CA 1
ATOM 755 C C . ALA A 1 98 ? 21.381 44.425 5.835 1.00 22.41 97 ALA A C 1
ATOM 756 O O . ALA A 1 98 ? 20.279 44.952 5.679 1.00 24.90 97 ALA A O 1
ATOM 758 N N . PHE A 1 99 ? 22.038 44.477 6.979 1.00 22.09 98 PHE A N 1
ATOM 759 C CA . PHE A 1 99 ? 21.458 45.111 8.146 1.00 23.95 98 PHE A CA 1
ATOM 760 C C . PHE A 1 99 ? 21.395 46.611 7.908 1.00 23.75 98 PHE A C 1
ATOM 761 O O . PHE A 1 99 ? 20.432 47.255 8.276 1.00 24.99 98 PHE A O 1
ATOM 769 N N . ASP A 1 100 ? 22.442 47.165 7.313 1.00 25.45 99 ASP A N 1
ATOM 770 C CA . ASP A 1 100 ? 22.444 48.606 6.955 1.00 26.29 99 ASP A CA 1
ATOM 771 C C . ASP A 1 100 ? 21.305 48.923 5.997 1.00 27.84 99 ASP A C 1
ATOM 772 O O . ASP A 1 100 ? 20.745 50.007 6.014 1.00 30.39 99 ASP A O 1
ATOM 777 N N . ASP A 1 101 ? 20.986 47.974 5.140 1.00 27.20 100 ASP A N 1
ATOM 778 C CA . ASP A 1 101 ? 19.908 48.133 4.166 1.00 28.11 100 ASP A CA 1
ATOM 779 C C . ASP A 1 101 ? 18.555 48.109 4.866 1.00 27.25 100 ASP A C 1
ATOM 780 O O . ASP A 1 101 ? 17.541 48.438 4.266 1.00 29.25 100 ASP A O 1
ATOM 785 N N . GLY A 1 102 ? 18.538 47.689 6.122 1.00 26.92 101 GLY A N 1
ATOM 786 C CA . GLY A 1 102 ? 17.294 47.705 6.888 1.00 25.91 101 GLY A CA 1
ATOM 787 C C . GLY A 1 102 ? 16.647 46.361 7.181 1.00 28.09 101 GLY A C 1
ATOM 788 O O . GLY A 1 102 ? 15.559 46.330 7.732 1.00 28.38 101 GLY A O 1
ATOM 789 N N . TYR A 1 103 ? 17.282 45.241 6.819 1.00 26.49 102 TYR A N 1
ATOM 790 C CA . TYR A 1 103 ? 16.701 43.919 7.143 1.00 24.53 102 TYR A CA 1
ATOM 791 C C . TYR A 1 103 ? 16.746 43.665 8.637 1.00 24.53 102 TYR A C 1
ATOM 792 O O . TYR A 1 103 ? 17.663 44.112 9.328 1.00 27.66 102 TYR A O 1
ATOM 801 N N . ASP A 1 104 ? 15.736 42.967 9.133 1.00 25.25 103 ASP A N 1
ATOM 802 C CA . ASP A 1 104 ? 15.642 42.599 10.536 1.00 26.59 103 ASP A CA 1
ATOM 803 C C . ASP A 1 104 ? 16.341 41.282 10.833 1.00 24.35 103 ASP A C 1
ATOM 804 O O . ASP A 1 104 ? 16.857 41.061 11.926 1.00 27.36 103 ASP A O 1
ATOM 809 N N . ARG A 1 105 ? 16.241 40.379 9.887 1.00 24.64 104 ARG A N 1
ATOM 810 C CA . ARG A 1 105 ? 16.769 39.039 10.045 1.00 24.00 104 ARG A CA 1
ATOM 811 C C . ARG A 1 105 ? 17.462 38.632 8.761 1.00 22.92 104 ARG A C 1
ATOM 812 O O . ARG A 1 105 ? 16.909 38.755 7.683 1.00 23.53 104 ARG A O 1
ATOM 820 N N . VAL A 1 106 ? 18.675 38.115 8.919 1.00 22.08 105 VAL A N 1
ATOM 821 C CA . VAL A 1 106 ? 19.506 37.760 7.807 1.00 22.42 105 VAL A CA 1
ATOM 822 C C . VAL A 1 106 ? 20.186 36.421 8.012 1.00 21.36 105 VAL A C 1
ATOM 823 O O . VAL A 1 106 ? 20.743 36.161 9.057 1.00 21.48 105 VAL A O 1
ATOM 827 N N . VAL A 1 107 ? 20.094 35.566 6.994 1.00 21.48 106 VAL A N 1
ATOM 828 C CA . VAL A 1 107 ? 20.842 34.308 6.988 1.00 21.02 106 VAL A CA 1
ATOM 829 C C . VAL A 1 107 ? 21.800 34.297 5.794 1.00 22.05 106 VAL A C 1
ATOM 830 O O . VAL A 1 107 ? 21.485 34.767 4.697 1.00 24.58 106 VAL A O 1
ATOM 834 N N . LEU A 1 108 ? 23.000 33.799 6.044 1.00 21.81 107 LEU A N 1
ATOM 835 C CA . LEU A 1 108 ? 24.016 33.668 5.004 1.00 25.25 107 LEU A CA 1
ATOM 836 C C . LEU A 1 108 ? 24.347 32.174 4.865 1.00 22.94 107 LEU A C 1
ATOM 837 O O . LEU A 1 108 ? 24.623 31.485 5.829 1.00 24.06 107 LEU A O 1
ATOM 850 N N . GLY A 1 110 ? 26.061 28.929 2.136 1.00 22.73 109 GLY A N 1
ATOM 851 C CA . GLY A 1 110 ? 26.883 28.559 1.000 1.00 23.85 109 GLY A CA 1
ATOM 852 C C . GLY A 1 110 ? 26.130 27.767 -0.062 1.00 23.41 109 GLY A C 1
ATOM 853 O O . GLY A 1 110 ? 24.926 27.506 0.043 1.00 25.78 109 GLY A O 1
ATOM 854 N N . SER A 1 111 ? 26.866 27.357 -1.080 1.00 21.16 110 SER A N 1
ATOM 855 C CA . SER A 1 111 ? 26.240 26.760 -2.242 1.00 23.20 110 SER A CA 1
ATOM 856 C C . SER A 1 111 ? 26.729 25.342 -2.544 1.00 26.18 110 SER A C 1
ATOM 857 O O . SER A 1 111 ? 26.620 24.878 -3.688 1.00 25.69 110 SER A O 1
ATOM 860 N N . ASP A 1 112 ? 27.224 24.674 -1.512 1.00 27.65 111 ASP A N 1
ATOM 861 C CA . ASP A 1 112 ? 27.792 23.306 -1.629 1.00 28.72 111 ASP A CA 1
ATOM 862 C C . ASP A 1 112 ? 26.890 22.231 -1.029 1.00 26.54 111 ASP A C 1
ATOM 863 O O . ASP A 1 112 ? 27.336 21.111 -0.831 1.00 26.87 111 ASP A O 1
ATOM 868 N N . ILE A 1 113 ? 25.619 22.589 -0.798 1.00 25.12 112 ILE A N 1
ATOM 869 C CA . ILE A 1 113 ? 24.634 21.725 -0.165 1.00 24.91 112 ILE A CA 1
ATOM 870 C C . ILE A 1 113 ? 23.348 21.650 -0.968 1.00 25.03 112 ILE A C 1
ATOM 871 O O . ILE A 1 113 ? 22.246 22.033 -0.463 1.00 24.46 112 ILE A O 1
ATOM 876 N N . PRO A 1 114 ? 23.445 21.086 -2.190 1.00 24.33 113 PRO A N 1
ATOM 877 C CA . PRO A 1 114 ? 22.358 21.211 -3.152 1.00 24.60 113 PRO A CA 1
ATOM 878 C C . PRO A 1 114 ? 21.065 20.565 -2.745 1.00 25.44 113 PRO A C 1
ATOM 879 O O . PRO A 1 114 ? 20.021 20.939 -3.225 1.00 25.26 113 PRO A O 1
ATOM 883 N N . ASP A 1 115 ? 21.127 19.585 -1.866 1.00 25.71 114 ASP A N 1
ATOM 884 C CA . ASP A 1 115 ? 19.913 18.885 -1.439 1.00 25.57 114 ASP A CA 1
ATOM 885 C C . ASP A 1 115 ? 19.296 19.458 -0.158 1.00 24.46 114 ASP A C 1
ATOM 886 O O . ASP A 1 115 ? 18.445 18.822 0.470 1.00 21.03 114 ASP A O 1
ATOM 891 N N . TYR A 1 116 ? 19.781 20.609 0.283 1.00 22.65 115 TYR A N 1
ATOM 892 C CA . TYR A 1 116 ? 19.307 21.134 1.533 1.00 25.30 115 TYR A CA 1
ATOM 893 C C . TYR A 1 116 ? 17.848 21.543 1.389 1.00 26.98 115 TYR A C 1
ATOM 894 O O . TYR A 1 116 ? 17.520 22.302 0.495 1.00 26.46 115 TYR A O 1
ATOM 903 N N . PRO A 1 117 ? 16.978 21.080 2.291 1.00 26.38 116 PRO A N 1
ATOM 904 C CA . PRO A 1 117 ? 15.585 21.504 2.100 1.00 26.14 116 PRO A CA 1
ATOM 905 C C . PRO A 1 117 ? 15.325 22.981 2.423 1.00 23.86 116 PRO A C 1
ATOM 906 O O . PRO A 1 117 ? 15.644 23.468 3.499 1.00 27.77 116 PRO A O 1
ATOM 910 N N A CYS A 1 118 ? 14.726 23.660 1.455 0.50 21.74 117 CYS A N 1
ATOM 911 N N B CYS A 1 118 ? 14.744 23.695 1.482 0.50 23.61 117 CYS A N 1
ATOM 912 C CA A CYS A 1 118 ? 14.453 25.081 1.569 0.50 23.55 117 CYS A CA 1
ATOM 913 C CA B CYS A 1 118 ? 14.525 25.122 1.654 0.50 27.14 117 CYS A CA 1
ATOM 914 C C A CYS A 1 118 ? 13.671 25.396 2.844 0.50 23.31 117 CYS A C 1
ATOM 915 C C B CYS A 1 118 ? 13.553 25.471 2.781 0.50 25.32 117 CYS A C 1
ATOM 916 O O A CYS A 1 118 ? 13.941 26.401 3.482 0.50 21.04 117 CYS A O 1
ATOM 917 O O B CYS A 1 118 ? 13.487 26.630 3.195 0.50 24.95 117 CYS A O 1
ATOM 922 N N . GLU A 1 119 ? 12.784 24.488 3.241 1.00 22.93 118 GLU A N 1
ATOM 923 C CA . GLU A 1 119 ? 11.911 24.737 4.372 1.00 20.80 118 GLU A CA 1
ATOM 924 C C . GLU A 1 119 ? 12.754 24.902 5.613 1.00 20.72 118 GLU A C 1
ATOM 925 O O . GLU A 1 119 ? 12.312 25.524 6.558 1.00 19.01 118 GLU A O 1
ATOM 931 N N . LEU A 1 120 ? 13.971 24.351 5.640 1.00 20.46 119 LEU A N 1
ATOM 932 C CA . LEU A 1 120 ? 14.833 24.551 6.831 1.00 21.65 119 LEU A CA 1
ATOM 933 C C . LEU A 1 120 ? 15.422 25.969 6.894 1.00 23.02 119 LEU A C 1
ATOM 934 O O . LEU A 1 120 ? 15.686 26.510 7.957 1.00 23.87 119 LEU A O 1
ATOM 939 N N . VAL A 1 121 ? 15.589 26.557 5.734 1.00 20.96 120 VAL A N 1
ATOM 940 C CA . VAL A 1 121 ? 16.031 27.963 5.627 1.00 22.43 120 VAL A CA 1
ATOM 941 C C . VAL A 1 121 ? 14.911 28.865 6.113 1.00 22.54 120 VAL A C 1
ATOM 942 O O . VAL A 1 121 ? 15.160 29.849 6.845 1.00 23.70 120 VAL A O 1
ATOM 946 N N . GLN A 1 122 ? 13.691 28.531 5.691 1.00 22.29 121 GLN A N 1
ATOM 947 C CA . GLN A 1 122 ? 12.508 29.225 6.203 1.00 22.22 121 GLN A CA 1
ATOM 948 C C . GLN A 1 122 ? 12.370 29.031 7.719 1.00 20.92 121 GLN A C 1
ATOM 949 O O . GLN A 1 122 ? 12.091 29.966 8.469 1.00 18.40 121 GLN A O 1
ATOM 955 N N . LYS A 1 123 ? 12.581 27.817 8.178 1.00 21.27 122 LYS A N 1
ATOM 956 C CA . LYS A 1 123 ? 12.511 27.548 9.604 1.00 20.16 122 LYS A CA 1
ATOM 957 C C . LYS A 1 123 ? 13.522 28.410 10.368 1.00 22.32 122 LYS A C 1
ATOM 958 O O . LYS A 1 123 ? 13.204 29.009 11.422 1.00 21.47 122 LYS A O 1
ATOM 964 N N . ALA A 1 124 ? 14.740 28.463 9.859 1.00 25.00 123 ALA A N 1
ATOM 965 C CA . ALA A 1 124 ? 15.787 29.300 10.459 1.00 23.16 123 ALA A CA 1
ATOM 966 C C . ALA A 1 124 ? 15.346 30.766 10.574 1.00 22.36 123 ALA A C 1
ATOM 967 O O . ALA A 1 124 ? 15.517 31.406 11.614 1.00 22.51 123 ALA A O 1
ATOM 969 N N . LEU A 1 125 ? 14.804 31.303 9.492 1.00 21.79 124 LEU A N 1
ATOM 970 C CA . LEU A 1 125 ? 14.344 32.677 9.484 1.00 21.37 124 LEU A CA 1
ATOM 971 C C . LEU A 1 125 ? 13.224 32.880 10.477 1.00 20.54 124 LEU A C 1
ATOM 972 O O . LEU A 1 125 ? 13.198 33.880 11.204 1.00 26.29 124 LEU A O 1
ATOM 977 N N . ASN A 1 126 ? 12.303 31.926 10.531 1.00 23.65 125 ASN A N 1
ATOM 978 C CA . ASN A 1 126 ? 11.210 31.981 11.480 1.00 21.76 125 ASN A CA 1
ATOM 979 C C . ASN A 1 126 ? 11.754 31.992 12.917 1.00 21.93 125 ASN A C 1
ATOM 980 O O . ASN A 1 126 ? 11.292 32.742 13.759 1.00 21.40 125 ASN A O 1
ATOM 985 N N . ASP A 1 127 ? 12.690 31.087 13.182 1.00 24.97 126 ASP A N 1
ATOM 986 C CA . ASP A 1 127 ? 13.255 30.908 14.538 1.00 25.99 126 ASP A CA 1
ATOM 987 C C . ASP A 1 127 ? 14.093 32.126 14.993 1.00 22.62 126 ASP A C 1
ATOM 988 O O . ASP A 1 127 ? 14.191 32.416 16.193 1.00 22.24 126 ASP A O 1
ATOM 993 N N . LEU A 1 128 ? 14.677 32.848 14.050 1.00 20.97 127 LEU A N 1
ATOM 994 C CA . LEU A 1 128 ? 15.419 34.082 14.370 1.00 24.40 127 LEU A CA 1
ATOM 995 C C . LEU A 1 128 ? 14.549 35.184 14.937 1.00 25.38 127 LEU A C 1
ATOM 996 O O . LEU A 1 128 ? 15.032 36.241 15.348 1.00 26.05 127 LEU A O 1
ATOM 1001 N N . GLN A 1 129 ? 13.247 34.985 14.953 1.00 23.19 128 GLN A N 1
ATOM 1002 C CA . GLN A 1 129 ? 12.420 35.948 15.638 1.00 21.61 128 GLN A CA 1
ATOM 1003 C C . GLN A 1 129 ? 12.607 35.778 17.125 1.00 22.91 128 GLN A C 1
ATOM 1004 O O . GLN A 1 129 ? 12.346 36.705 17.890 1.00 27.08 128 GLN A O 1
ATOM 1010 N N . HIS A 1 130 ? 13.115 34.620 17.543 1.00 20.42 129 HIS A N 1
ATOM 1011 C CA . HIS A 1 130 ? 13.136 34.273 18.954 1.00 19.56 129 HIS A CA 1
ATOM 1012 C C . HIS A 1 130 ? 14.507 33.941 19.505 1.00 22.82 129 HIS A C 1
ATOM 1013 O O . HIS A 1 130 ? 14.657 33.666 20.697 1.00 18.60 129 HIS A O 1
ATOM 1020 N N . TYR A 1 131 ? 15.480 33.926 18.625 1.00 20.52 130 TYR A N 1
ATOM 1021 C CA . TYR A 1 131 ? 16.845 33.607 18.966 1.00 24.28 130 TYR A CA 1
ATOM 1022 C C . TYR A 1 131 ? 17.714 34.735 18.475 1.00 25.46 130 TYR A C 1
ATOM 1023 O O . TYR A 1 131 ? 17.336 35.443 17.547 1.00 27.61 130 TYR A O 1
ATOM 1032 N N . ASP A 1 132 ? 18.886 34.906 19.074 1.00 22.60 131 ASP A N 1
ATOM 1033 C CA . ASP A 1 132 ? 19.806 35.958 18.629 1.00 23.96 131 ASP A CA 1
ATOM 1034 C C . ASP A 1 132 ? 20.569 35.561 17.351 1.00 23.40 131 ASP A C 1
ATOM 1035 O O . ASP A 1 132 ? 20.877 36.400 16.486 1.00 23.18 131 ASP A O 1
ATOM 1040 N N . ALA A 1 133 ? 20.843 34.272 17.236 1.00 22.46 132 ALA A N 1
ATOM 1041 C CA . ALA A 1 133 ? 21.649 33.732 16.140 1.00 25.13 132 ALA A CA 1
ATOM 1042 C C . ALA A 1 133 ? 21.262 32.312 15.800 1.00 23.56 132 ALA A C 1
ATOM 1043 O O . ALA A 1 133 ? 20.597 31.619 16.568 1.00 23.13 132 ALA A O 1
ATOM 1045 N N . ALA A 1 134 ? 21.637 31.927 14.589 1.00 24.86 133 ALA A N 1
ATOM 1046 C CA . ALA A 1 134 ? 21.448 30.596 14.067 1.00 22.49 133 ALA A CA 1
ATOM 1047 C C . ALA A 1 134 ? 22.734 30.127 13.355 1.00 24.80 1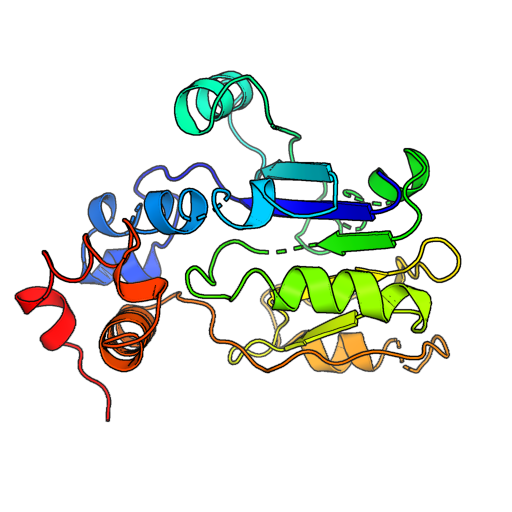33 ALA A C 1
ATOM 1048 O O . ALA A 1 134 ? 23.492 30.917 12.775 1.00 25.03 133 ALA A O 1
ATOM 1050 N N . ILE A 1 135 ? 22.987 28.835 13.419 1.00 22.25 134 ILE A N 1
ATOM 1051 C CA . ILE A 1 135 ? 24.195 28.261 12.800 1.00 22.95 134 ILE A CA 1
ATOM 1052 C C . ILE A 1 135 ? 23.935 26.823 12.388 1.00 23.30 134 ILE A C 1
ATOM 1053 O O . ILE A 1 135 ? 23.268 26.087 13.105 1.00 23.54 134 ILE A O 1
ATOM 1058 N N . GLY A 1 136 ? 24.402 26.444 11.195 1.00 21.99 135 GLY A N 1
ATOM 1059 C CA . GLY A 1 136 ? 24.254 25.089 10.741 1.00 22.94 135 GLY A CA 1
ATOM 1060 C C . GLY A 1 136 ? 25.625 24.457 10.609 1.00 23.33 135 GLY A C 1
ATOM 1061 O O . GLY A 1 136 ? 26.463 24.921 9.812 1.00 24.42 135 GLY A O 1
ATOM 1062 N N . PRO A 1 137 ? 25.870 23.423 11.416 1.00 24.84 136 PRO A N 1
ATOM 1063 C CA . PRO A 1 137 ? 27.154 22.702 11.404 1.00 24.51 136 PRO A CA 1
ATOM 1064 C C . PRO A 1 137 ? 27.305 21.849 10.170 1.00 23.28 136 PRO A C 1
ATOM 1065 O O . PRO A 1 137 ? 26.378 21.146 9.777 1.00 27.10 136 PRO A O 1
ATOM 1069 N N . ALA A 1 138 ? 28.489 21.923 9.567 1.00 27.68 137 ALA A N 1
ATOM 1070 C CA . ALA A 1 138 ? 28.848 21.068 8.435 1.00 27.26 137 ALA A CA 1
ATOM 1071 C C . ALA A 1 138 ? 29.685 19.893 8.961 1.00 29.29 137 ALA A C 1
ATOM 1072 O O . ALA A 1 138 ? 30.356 20.016 9.983 1.00 30.17 137 ALA A O 1
ATOM 1074 N N . PHE A 1 139 ? 29.632 18.762 8.273 1.00 31.63 138 PHE A N 1
ATOM 1075 C CA . PHE A 1 139 ? 30.430 17.578 8.652 1.00 33.75 138 PHE A CA 1
ATOM 1076 C C . PHE A 1 139 ? 31.922 17.896 8.658 1.00 32.92 138 PHE A C 1
ATOM 1077 O O . PHE A 1 139 ? 32.670 17.318 9.420 1.00 36.21 138 PHE A O 1
ATOM 1085 N N . ASP A 1 140 ? 32.342 18.845 7.834 1.00 34.15 139 ASP A N 1
ATOM 1086 C CA . ASP A 1 140 ? 33.783 19.155 7.643 1.00 35.72 139 ASP A CA 1
ATOM 1087 C C . ASP A 1 140 ? 34.416 20.071 8.714 1.00 33.60 139 ASP A C 1
ATOM 1088 O O . ASP A 1 140 ? 35.607 20.385 8.651 1.00 34.97 139 ASP A O 1
ATOM 1093 N N . GLY A 1 141 ? 33.626 20.512 9.671 1.00 30.91 140 GLY A N 1
ATOM 1094 C CA . GLY A 1 141 ? 34.148 21.222 10.827 1.00 29.72 140 GLY A CA 1
ATOM 1095 C C . GLY A 1 141 ? 33.826 22.703 10.852 1.00 30.98 140 GLY A C 1
ATOM 1096 O O . GLY A 1 141 ? 34.112 23.409 11.826 1.00 30.51 140 GLY A O 1
ATOM 1097 N N . GLY A 1 142 ? 33.250 23.172 9.756 1.00 30.19 141 GLY A N 1
ATOM 1098 C CA . GLY A 1 142 ? 32.812 24.549 9.659 1.00 29.83 141 GLY A CA 1
ATOM 1099 C C . GLY A 1 142 ? 31.304 24.617 9.769 1.00 27.85 141 GLY A C 1
ATOM 1100 O O . GLY A 1 142 ? 30.682 23.816 10.462 1.00 27.32 141 GLY A O 1
ATOM 1101 N N . TYR A 1 143 ? 30.739 25.588 9.078 1.00 29.89 142 TYR A N 1
ATOM 1102 C CA . TYR A 1 143 ? 29.274 25.795 9.055 1.00 27.66 142 TYR A CA 1
ATOM 1103 C C . TYR A 1 143 ? 28.790 26.166 7.667 1.00 25.63 142 TYR A C 1
ATOM 1104 O O . TYR A 1 143 ? 29.489 26.830 6.928 1.00 27.16 142 TYR A O 1
ATOM 1113 N N . TYR A 1 144 ? 27.598 25.699 7.325 1.00 24.58 143 TYR A N 1
ATOM 1114 C CA . TYR A 1 144 ? 27.016 25.912 6.025 1.00 26.12 143 TYR A CA 1
ATOM 1115 C C . TYR A 1 144 ? 26.015 27.074 6.034 1.00 25.41 143 TYR A C 1
ATOM 1116 O O . TYR A 1 144 ? 25.581 27.563 4.978 1.00 22.58 143 TYR A O 1
ATOM 1125 N N . LEU A 1 145 ? 25.618 27.475 7.235 1.00 22.70 144 LEU A N 1
ATOM 1126 C CA . LEU A 1 145 ? 24.715 28.616 7.419 1.00 23.28 144 LEU A CA 1
ATOM 1127 C C . LEU A 1 145 ? 25.009 29.357 8.729 1.00 21.12 144 LEU A C 1
ATOM 1128 O O . LEU A 1 145 ? 25.336 28.747 9.752 1.00 23.51 144 LEU A O 1
ATOM 1133 N N . ILE A 1 146 ? 24.924 30.679 8.668 1.00 20.47 145 ILE A N 1
ATOM 1134 C CA . ILE A 1 146 ? 24.985 31.523 9.871 1.00 20.89 145 ILE A CA 1
ATOM 1135 C C . ILE A 1 146 ? 23.935 32.637 9.733 1.00 21.13 145 ILE A C 1
ATOM 1136 O O . ILE A 1 146 ? 23.749 33.180 8.653 1.00 21.92 145 ILE A O 1
ATOM 1141 N N . GLY A 1 147 ? 23.232 32.948 10.804 1.00 24.77 146 GLY A N 1
ATOM 1142 C CA . GLY A 1 147 ? 22.234 34.008 10.807 1.00 23.88 146 GLY A CA 1
ATOM 1143 C C . GLY A 1 147 ? 22.161 34.777 12.090 1.00 22.76 146 GLY A C 1
ATOM 1144 O O . GLY A 1 147 ? 22.512 34.281 13.149 1.00 24.18 146 GLY A O 1
ATOM 1145 N N . PHE A 1 148 ? 21.682 36.003 11.971 1.00 23.16 147 PHE A N 1
ATOM 1146 C CA . PHE A 1 148 ? 21.468 36.897 13.099 1.00 25.06 147 PHE A CA 1
ATOM 1147 C C . PHE A 1 148 ? 20.244 37.755 12.938 1.00 23.17 147 PHE A C 1
ATOM 1148 O O . PHE A 1 148 ? 19.768 38.004 11.839 1.00 22.74 147 PHE A O 1
ATOM 1156 N N A ARG A 1 149 ? 19.677 38.159 14.055 0.50 24.03 148 ARG A N 1
ATOM 1157 N N B ARG A 1 149 ? 19.757 38.195 14.085 0.50 24.62 148 ARG A N 1
ATOM 1158 C CA A ARG A 1 149 ? 18.668 39.220 14.037 0.50 25.33 148 ARG A CA 1
ATOM 1159 C CA B ARG A 1 149 ? 18.786 39.279 14.195 0.50 25.96 148 ARG A CA 1
ATOM 1160 C C A ARG A 1 149 ? 19.450 40.544 14.253 0.50 24.16 148 ARG A C 1
ATOM 1161 C C B ARG A 1 149 ? 19.573 40.569 14.158 0.50 24.56 148 ARG A C 1
ATOM 1162 O O A ARG A 1 149 ? 20.487 40.547 14.925 0.50 23.19 148 ARG A O 1
ATOM 1163 O O B ARG A 1 149 ? 20.726 40.611 14.611 0.50 23.75 148 ARG A O 1
ATOM 1172 N N . LYS A 1 150 ? 18.970 41.646 13.668 1.00 24.33 149 LYS A N 1
ATOM 1173 C CA . LYS A 1 150 ? 19.751 42.881 13.575 1.00 26.59 149 LYS A CA 1
ATOM 1174 C C . LYS A 1 150 ? 20.291 43.367 14.908 1.00 26.59 149 LYS A C 1
ATOM 1175 O O . LYS A 1 150 ? 21.439 43.779 15.020 1.00 28.53 149 LYS A O 1
ATOM 1181 N N A ASP A 1 151 ? 19.449 43.360 15.931 0.50 25.73 150 ASP A N 1
ATOM 1182 N N B ASP A 1 151 ? 19.421 43.288 15.900 0.50 26.39 150 ASP A N 1
ATOM 1183 C CA A ASP A 1 151 ? 19.845 43.961 17.198 0.50 25.75 150 ASP A CA 1
ATOM 1184 C CA B ASP A 1 151 ? 19.651 43.827 17.217 0.50 26.91 150 ASP A CA 1
ATOM 1185 C C A ASP A 1 151 ? 20.869 43.098 17.940 0.50 25.69 150 ASP A C 1
ATOM 1186 C C B ASP A 1 151 ? 20.600 42.956 18.057 0.50 26.42 150 ASP A C 1
ATOM 1187 O O A ASP A 1 151 ? 21.550 43.570 18.850 0.50 22.12 150 ASP A O 1
ATOM 1188 O O B ASP A 1 151 ? 20.913 43.264 19.205 0.50 27.14 150 ASP A O 1
ATOM 1197 N N . SER A 1 152 ? 21.069 41.885 17.444 1.00 25.59 151 SER A N 1
ATOM 1198 C CA . SER A 1 152 ? 21.987 40.916 18.072 1.00 26.73 151 SER A CA 1
ATOM 1199 C C . SER A 1 152 ? 23.252 40.650 17.239 1.00 28.08 151 SER A C 1
ATOM 1200 O O . SER A 1 152 ? 24.108 39.819 17.589 1.00 27.68 151 SER A O 1
ATOM 1203 N N . PHE A 1 153 ? 23.351 41.328 16.110 1.00 27.79 152 PHE A N 1
ATOM 1204 C CA . PHE A 1 153 ? 24.457 41.062 15.215 1.00 28.28 152 PHE A CA 1
ATOM 1205 C C . PHE A 1 153 ? 25.782 41.283 15.933 1.00 29.61 152 PHE A C 1
ATOM 1206 O O . PHE A 1 153 ? 26.033 42.337 16.497 1.00 27.94 152 PHE A O 1
ATOM 1214 N N A CYS A 1 154 ? 26.617 40.261 15.828 0.70 30.9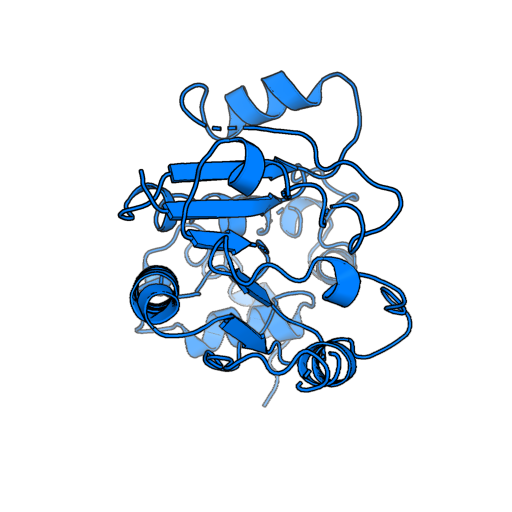2 153 CYS A N 1
ATOM 1215 N N B CYS A 1 154 ? 26.627 40.258 15.943 0.30 28.82 153 CYS A N 1
ATOM 1216 C CA A CYS A 1 154 ? 27.921 40.223 16.463 0.70 32.00 153 CYS A CA 1
ATOM 1217 C CA B CYS A 1 154 ? 27.956 40.364 16.558 0.30 28.42 153 CYS A CA 1
ATOM 1218 C C A CYS A 1 154 ? 28.994 40.000 15.401 0.70 29.16 153 CYS A C 1
ATOM 1219 C C B CYS A 1 154 ? 29.037 40.061 15.515 0.30 27.52 153 CYS A C 1
ATOM 1220 O O A CYS A 1 154 ? 29.394 38.864 15.151 0.70 30.64 153 CYS A O 1
ATOM 1221 O O B CYS A 1 154 ? 29.499 38.928 15.403 0.30 27.88 153 CYS A O 1
ATOM 1226 N N . PRO A 1 155 ? 29.435 41.080 14.739 1.00 26.86 154 PRO A N 1
ATOM 1227 C CA . PRO A 1 155 ? 30.423 40.877 13.643 1.00 28.00 154 PRO A CA 1
ATOM 1228 C C . PRO A 1 155 ? 31.746 40.259 14.103 1.00 28.34 154 PRO A C 1
ATOM 1229 O O . PRO A 1 155 ? 32.488 39.670 13.318 1.00 27.41 154 PRO A O 1
ATOM 1233 N N . ASP A 1 156 ? 32.048 40.451 15.377 1.00 30.33 155 ASP A N 1
ATOM 1234 C CA . ASP A 1 156 ? 33.252 39.894 15.992 1.00 29.32 155 ASP A CA 1
ATOM 1235 C C . ASP A 1 156 ? 33.348 38.369 15.826 1.00 31.14 155 ASP A C 1
ATOM 1236 O O . ASP A 1 156 ? 34.442 37.790 15.887 1.00 30.34 155 ASP A O 1
ATOM 1241 N N . VAL A 1 157 ? 32.222 37.689 15.609 1.00 30.73 156 VAL A N 1
ATOM 1242 C CA . VAL A 1 157 ? 32.295 36.211 15.416 1.00 28.72 156 VAL A CA 1
ATOM 1243 C C . VAL A 1 157 ? 33.061 35.851 14.156 1.00 29.40 156 VAL A C 1
ATOM 1244 O O . VAL A 1 157 ? 33.444 34.697 13.968 1.00 27.23 156 VAL A O 1
ATOM 1248 N N . PHE A 1 158 ? 33.315 36.831 13.289 1.00 29.01 157 PHE A N 1
ATOM 1249 C CA . PHE A 1 158 ? 34.046 36.545 12.039 1.00 28.09 157 PHE A CA 1
ATOM 1250 C C . PHE A 1 158 ? 35.529 36.885 12.205 1.00 29.82 157 PHE A C 1
ATOM 1251 O O . PHE A 1 158 ? 36.345 36.615 11.347 1.00 29.18 157 PHE A O 1
ATOM 1259 N N . ASP A 1 159 ? 35.857 37.460 13.340 1.00 31.75 158 ASP A N 1
ATOM 1260 C CA . ASP A 1 159 ? 37.214 37.947 13.565 1.00 33.08 158 ASP A CA 1
ATOM 1261 C C . ASP A 1 159 ? 38.073 36.922 14.263 1.00 35.66 158 ASP A C 1
ATOM 1262 O O . ASP A 1 159 ? 37.671 36.279 15.232 1.00 37.23 158 ASP A O 1
ATOM 1267 N N . GLY A 1 160 ? 39.285 36.791 13.757 1.00 38.80 159 GLY A N 1
ATOM 1268 C CA . GLY A 1 160 ? 40.274 35.968 14.410 1.00 40.08 159 GLY A CA 1
ATOM 1269 C C . GLY A 1 160 ? 40.039 34.504 14.177 1.00 40.91 159 GLY A C 1
ATOM 1270 O O . GLY A 1 160 ? 40.545 33.676 14.924 1.00 42.37 159 GLY A O 1
ATOM 1271 N N . ILE A 1 161 ? 39.248 34.176 13.162 1.00 41.84 160 ILE A N 1
ATOM 1272 C CA . ILE A 1 161 ? 39.077 32.774 12.797 1.00 41.41 160 ILE A CA 1
ATOM 1273 C C . ILE A 1 161 ? 40.215 32.430 11.846 1.00 41.48 160 ILE A C 1
ATOM 1274 O O . ILE A 1 161 ? 40.638 33.241 11.030 1.00 39.81 160 ILE A O 1
ATOM 1279 N N . ARG A 1 162 ? 40.729 31.221 11.989 1.00 44.52 161 ARG A N 1
ATOM 1280 C CA . ARG A 1 162 ? 41.803 30.721 11.125 1.00 47.18 161 ARG A CA 1
ATOM 1281 C C . ARG A 1 162 ? 41.212 30.079 9.879 1.00 46.98 161 ARG A C 1
ATOM 1282 O O . ARG A 1 162 ? 41.191 28.862 9.770 1.00 48.46 161 ARG A O 1
ATOM 1284 N N . TRP A 1 163 ? 40.758 30.902 8.932 1.00 47.40 162 TRP A N 1
ATOM 1285 C CA . TRP A 1 163 ? 40.056 30.385 7.741 1.00 48.48 162 TRP A CA 1
ATOM 1286 C C . TRP A 1 163 ? 40.974 29.409 7.023 1.00 50.41 162 TRP A C 1
ATOM 1287 O O . TRP A 1 163 ? 42.138 29.706 6.773 1.00 51.67 162 TRP A O 1
ATOM 1298 N N . GLY A 1 164 ? 40.441 28.219 6.761 1.00 52.85 163 GLY A N 1
ATOM 1299 C CA . GLY A 1 164 ? 41.159 27.150 6.059 1.00 52.88 163 GLY A CA 1
ATOM 1300 C C . GLY A 1 164 ? 42.277 26.453 6.821 1.00 52.59 163 GLY A C 1
ATOM 1301 O O . GLY A 1 164 ? 42.923 25.542 6.273 1.00 50.20 163 GLY A O 1
ATOM 1302 N N . GLU A 1 165 ? 42.508 26.869 8.072 1.00 53.53 164 GLU A N 1
ATOM 1303 C CA . GLU A 1 165 ? 43.637 26.337 8.895 1.00 53.87 164 GLU A CA 1
ATOM 1304 C C . GLU A 1 165 ? 43.156 25.499 10.086 1.00 53.47 164 GLU A C 1
ATOM 1305 O O . GLU A 1 165 ? 43.958 24.952 10.850 1.00 51.13 164 GLU A O 1
ATOM 1307 N N . ALA A 1 166 ? 41.834 25.415 10.228 1.00 53.77 165 ALA A N 1
ATOM 1308 C CA . ALA A 1 166 ? 41.205 24.655 11.318 1.00 53.33 165 ALA A CA 1
ATOM 1309 C C . ALA A 1 166 ? 39.692 24.426 11.117 1.00 52.20 165 ALA A C 1
ATOM 1310 O O . ALA A 1 166 ? 39.119 24.779 10.079 1.00 52.49 165 ALA A O 1
ATOM 1312 N N . ASP A 1 167 ? 39.070 23.816 12.130 1.00 50.13 166 ASP A N 1
ATOM 1313 C CA . ASP A 1 167 ? 37.611 23.624 12.188 1.00 46.22 166 ASP A CA 1
ATOM 1314 C C . ASP A 1 167 ? 37.066 24.873 12.871 1.00 41.54 166 ASP A C 1
ATOM 1315 O O . ASP A 1 167 ? 37.418 25.153 14.026 1.00 39.22 166 ASP A O 1
ATOM 1320 N N . VAL A 1 168 ? 36.215 25.614 12.169 1.00 36.78 167 VAL A N 1
ATOM 1321 C CA . VAL A 1 168 ? 35.824 26.978 12.618 1.00 33.72 167 VAL A CA 1
ATOM 1322 C C . VAL A 1 168 ? 34.512 27.048 13.410 1.00 32.13 167 VAL A C 1
ATOM 1323 O O . VAL A 1 168 ? 34.219 28.022 14.113 1.00 28.13 167 VAL A O 1
ATOM 1327 N N . TYR A 1 169 ? 33.755 25.978 13.348 1.00 29.09 168 TYR A N 1
ATOM 1328 C CA . TYR A 1 169 ? 32.463 25.956 14.021 1.00 30.94 168 TYR A CA 1
ATOM 1329 C C . TYR A 1 169 ? 32.517 26.156 15.550 1.00 33.02 168 TYR A C 1
ATOM 1330 O O . TYR A 1 169 ? 31.814 27.016 16.133 1.00 32.20 168 TYR A O 1
ATOM 1339 N N . GLN A 1 170 ? 33.361 25.370 16.211 1.00 35.45 169 GLN A N 1
ATOM 1340 C CA . GLN A 1 170 ? 33.453 25.436 17.687 1.00 34.61 169 GLN A CA 1
ATOM 1341 C C . GLN A 1 170 ? 33.934 26.804 18.162 1.00 31.51 169 GLN A C 1
ATOM 1342 O O . GLN A 1 170 ? 33.329 27.421 19.052 1.00 33.95 169 GLN A O 1
ATOM 1348 N N . PRO A 1 171 ? 35.039 27.291 17.593 1.00 30.05 170 PRO A N 1
ATOM 1349 C CA . PRO A 1 171 ? 35.489 28.632 17.985 1.00 30.90 170 PRO A CA 1
ATOM 1350 C C . PRO A 1 171 ? 34.377 29.650 17.757 1.00 28.65 170 PRO A C 1
ATOM 1351 O O . PRO A 1 171 ? 34.237 30.601 18.507 1.00 28.86 170 PRO A O 1
ATOM 1355 N N . THR A 1 172 ? 33.573 29.434 16.711 1.00 28.81 171 THR A N 1
ATOM 1356 C CA . THR A 1 172 ? 32.493 30.375 16.395 1.00 26.93 171 THR A CA 1
ATOM 1357 C C . THR A 1 172 ? 31.408 30.309 17.461 1.00 25.34 171 THR A C 1
ATOM 1358 O O . THR A 1 172 ? 30.987 31.344 17.999 1.00 25.30 171 THR A O 1
ATOM 1362 N N . VAL A 1 173 ? 30.980 29.097 17.789 1.00 26.30 172 VAL A N 1
ATOM 1363 C CA . VAL A 1 173 ? 29.905 28.918 18.765 1.00 30.05 172 VAL A CA 1
ATOM 1364 C C . VAL A 1 173 ? 30.424 29.400 20.116 1.00 30.88 172 VAL A C 1
ATOM 1365 O O . VAL A 1 173 ? 29.676 29.914 20.928 1.00 30.73 172 VAL A O 1
ATOM 1369 N N . GLU A 1 174 ? 31.736 29.300 20.290 1.00 31.96 173 GLU A N 1
ATOM 1370 C CA . GLU A 1 174 ? 32.390 29.757 21.527 1.00 31.83 173 GLU A CA 1
ATOM 1371 C C . GLU A 1 174 ? 32.301 31.297 21.611 1.00 32.95 173 GLU A C 1
ATOM 1372 O O . GLU A 1 174 ? 31.878 31.835 22.631 1.00 36.35 173 GLU A O 1
ATOM 1374 N N . LYS A 1 175 ? 32.657 31.990 20.527 1.00 32.19 174 LYS A N 1
ATOM 1375 C CA . LYS A 1 175 ? 32.543 33.457 20.462 1.00 32.06 174 LYS A CA 1
ATOM 1376 C C . LYS A 1 175 ? 31.098 33.885 20.673 1.00 32.15 174 LYS A C 1
ATOM 1377 O O . LYS A 1 175 ? 30.834 34.899 21.313 1.00 30.57 174 LYS A O 1
ATOM 1391 N N . ARG A 1 177 ? 28.821 32.261 22.481 1.00 30.24 176 ARG A N 1
ATOM 1392 C CA . ARG A 1 177 ? 28.525 32.018 23.888 1.00 33.27 176 ARG A CA 1
ATOM 1393 C C . ARG A 1 177 ? 29.128 33.175 24.692 1.00 35.05 176 ARG A C 1
ATOM 1394 O O . ARG A 1 177 ? 28.489 33.770 25.544 1.00 35.13 176 ARG A O 1
ATOM 1396 N N . ARG A 1 178 ? 30.373 33.505 24.389 1.00 38.31 177 ARG A N 1
ATOM 1397 C CA . ARG A 1 178 ? 31.051 34.583 25.116 1.00 40.67 177 ARG A CA 1
ATOM 1398 C C . ARG A 1 178 ? 30.326 35.934 24.895 1.00 40.02 177 ARG A C 1
ATOM 1399 O O . ARG A 1 178 ? 30.512 36.884 25.662 1.00 39.38 177 ARG A O 1
ATOM 1403 N N . ALA A 1 179 ? 29.495 36.000 23.849 1.00 36.41 178 ALA A N 1
ATOM 1404 C CA . ALA A 1 179 ? 28.733 37.222 23.501 1.00 33.44 178 ALA A CA 1
ATOM 1405 C C . ALA A 1 179 ? 27.359 37.169 24.148 1.00 31.95 178 ALA A C 1
ATOM 1406 O O . ALA A 1 179 ? 26.525 38.064 23.954 1.00 35.32 178 ALA A O 1
ATOM 1408 N N . ARG A 1 180 ? 27.122 36.095 24.887 1.00 27.75 179 ARG A N 1
ATOM 1409 C CA . ARG A 1 180 ? 25.845 35.896 25.571 1.00 25.51 179 ARG A CA 1
ATOM 1410 C C . ARG A 1 180 ? 24.698 35.837 24.564 1.00 26.90 179 ARG A C 1
ATOM 1411 O O . ARG A 1 180 ? 23.624 36.368 24.788 1.00 25.33 179 ARG A O 1
ATOM 1413 N N . LEU A 1 181 ? 24.947 35.190 23.439 1.00 26.26 180 LEU A N 1
ATOM 1414 C CA . LEU A 1 181 ? 23.881 34.975 22.448 1.00 28.20 180 LEU A CA 1
ATOM 1415 C C . LEU A 1 181 ? 23.156 33.635 22.673 1.00 29.06 180 LEU A C 1
ATOM 1416 O O . LEU A 1 181 ? 23.753 32.628 23.052 1.00 26.82 180 LEU A O 1
ATOM 1421 N N . GLU A 1 182 ? 21.848 33.669 22.461 1.00 27.81 181 GLU A N 1
ATOM 1422 C CA . GLU A 1 182 ? 21.014 32.480 22.401 1.00 26.59 181 GLU A CA 1
ATOM 1423 C C . GLU A 1 182 ? 20.973 32.039 20.942 1.00 26.74 181 GLU A C 1
ATOM 1424 O O . GLU A 1 182 ? 20.445 32.741 20.047 1.00 23.71 181 GLU A O 1
ATOM 1430 N N . VAL A 1 183 ? 21.523 30.861 20.736 1.00 23.91 182 VAL A N 1
ATOM 1431 C CA . VAL A 1 183 ? 21.808 30.327 19.432 1.00 25.93 182 VAL A CA 1
ATOM 1432 C C . VAL A 1 183 ? 20.969 29.108 19.086 1.00 25.69 182 VAL A C 1
ATOM 1433 O O . VAL A 1 183 ? 20.936 28.101 19.831 1.00 24.33 182 VAL A O 1
ATOM 1437 N N . LE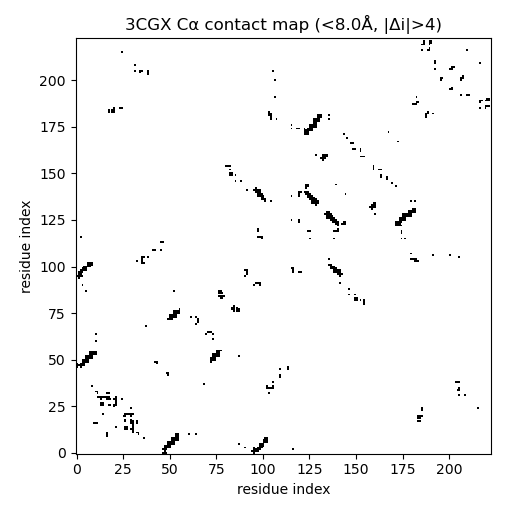U A 1 184 ? 20.350 29.184 17.913 1.00 24.93 183 LEU A N 1
ATOM 1438 C CA . LEU A 1 184 ? 19.646 28.046 17.322 1.00 23.30 183 LEU A CA 1
ATOM 1439 C C . LEU A 1 184 ? 20.594 27.224 16.474 1.00 24.55 183 LEU A C 1
ATOM 1440 O O . LEU A 1 184 ? 21.233 27.713 15.527 1.00 25.32 183 LEU A O 1
ATOM 1445 N N . GLN A 1 185 ? 20.657 25.947 16.783 1.00 23.75 184 GLN A N 1
ATOM 1446 C CA . GLN A 1 185 ? 21.497 25.045 16.025 1.00 26.52 184 GLN A CA 1
ATOM 1447 C C . GLN A 1 185 ? 20.651 24.271 15.045 1.00 26.22 184 GLN A C 1
ATOM 1448 O O . GLN A 1 185 ? 19.700 23.616 15.420 1.00 26.62 184 GLN A O 1
ATOM 1454 N N A LEU A 1 186 ? 20.994 24.372 13.766 0.70 24.06 185 LEU A N 1
ATOM 1455 N N B LEU A 1 186 ? 20.991 24.392 13.765 0.30 24.91 185 LEU A N 1
ATOM 1456 C CA A LEU A 1 186 ? 20.262 23.681 12.698 0.70 25.40 185 LEU A CA 1
ATOM 1457 C CA B LEU A 1 186 ? 20.295 23.676 12.697 0.30 24.98 185 LEU A CA 1
ATOM 1458 C C A LEU A 1 186 ? 20.898 22.325 12.544 0.70 25.37 185 LEU A C 1
ATOM 1459 C C B LEU A 1 186 ? 20.895 22.293 12.574 0.30 25.65 185 LEU A C 1
ATOM 1460 O O A LEU A 1 186 ? 21.964 22.088 13.120 0.70 23.57 185 LEU A O 1
ATOM 1461 O O B LEU A 1 186 ? 21.924 22.008 13.190 0.30 24.96 185 LEU A O 1
ATOM 1470 N N . PRO A 1 187 ? 20.264 21.419 11.776 1.00 27.05 186 PRO A N 1
ATOM 1471 C CA . PRO A 1 187 ? 20.815 20.079 11.620 1.00 26.88 186 PRO A CA 1
ATOM 1472 C C . PRO A 1 187 ? 22.192 20.045 10.984 1.00 25.69 186 PRO A C 1
ATOM 1473 O O . PRO A 1 187 ? 22.530 20.883 10.160 1.00 23.63 186 PRO A O 1
ATOM 1477 N N . ASP A 1 188 ? 22.981 19.047 11.333 1.00 25.05 187 ASP A N 1
ATOM 1478 C CA . ASP A 1 188 ? 24.253 18.857 10.631 1.00 26.54 187 ASP A CA 1
ATOM 1479 C C . ASP A 1 188 ? 23.974 18.495 9.143 1.00 26.31 187 ASP A C 1
ATOM 1480 O O . ASP A 1 188 ? 22.987 1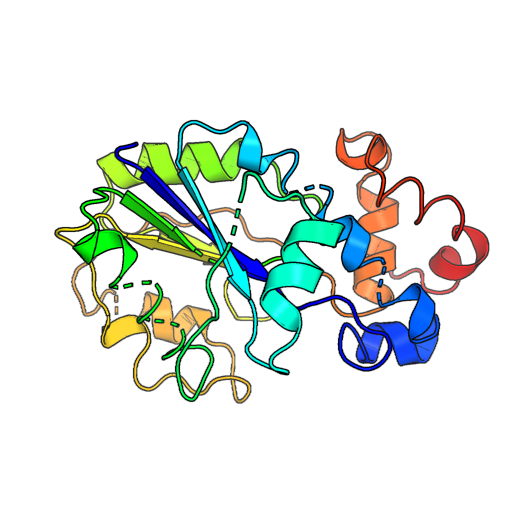7.805 8.807 1.00 24.36 187 ASP A O 1
ATOM 1485 N N . TRP A 1 189 ? 24.838 18.981 8.262 1.00 26.17 188 TRP A N 1
ATOM 1486 C CA . TRP A 1 189 ? 24.706 18.703 6.833 1.00 25.18 188 TRP A CA 1
ATOM 1487 C C . TRP A 1 189 ? 26.071 18.585 6.181 1.00 22.18 188 TRP A C 1
ATOM 1488 O O . TRP A 1 189 ? 27.054 19.146 6.680 1.00 27.12 188 TRP A O 1
ATOM 1499 N N . ASN A 1 190 ? 26.145 17.779 5.128 1.00 23.95 189 ASN A N 1
ATOM 1500 C CA . ASN A 1 190 ? 27.415 17.595 4.347 1.00 25.67 189 ASN A CA 1
ATOM 1501 C C . ASN A 1 190 ? 27.524 18.471 3.121 1.00 24.60 189 ASN A C 1
ATOM 1502 O O . ASN A 1 190 ? 26.662 18.469 2.251 1.00 27.07 189 ASN A O 1
ATOM 1507 N N . ASP A 1 191 ? 28.619 19.216 3.076 1.00 23.58 190 ASP A N 1
ATOM 1508 C CA . ASP A 1 191 ? 29.042 19.965 1.897 1.00 27.31 190 ASP A CA 1
ATOM 1509 C C . ASP A 1 191 ? 29.538 18.920 0.908 1.00 27.39 190 ASP A C 1
ATOM 1510 O O . ASP A 1 191 ? 30.198 17.950 1.303 1.00 29.57 190 ASP A O 1
ATOM 1515 N N . VAL A 1 192 ? 29.260 19.125 -0.372 1.00 24.48 191 VAL A N 1
ATOM 1516 C CA . VAL A 1 192 ? 29.704 18.194 -1.388 1.00 24.61 191 VAL A CA 1
ATOM 1517 C C . VAL A 1 192 ? 30.982 18.751 -2.037 1.00 25.16 191 VAL A C 1
ATOM 1518 O O . VAL A 1 192 ? 30.938 19.692 -2.828 1.00 27.30 191 VAL A O 1
ATOM 1522 N N . ASP A 1 193 ? 32.106 18.178 -1.627 1.00 24.73 192 ASP A N 1
ATOM 1523 C CA . ASP A 1 193 ? 33.466 18.594 -2.039 1.00 26.36 192 ASP A CA 1
ATOM 1524 C C . ASP A 1 193 ? 34.166 17.526 -2.901 1.00 26.14 192 ASP A C 1
ATOM 1525 O O . ASP A 1 193 ? 34.747 17.835 -3.906 1.00 28.60 192 ASP A O 1
ATOM 1530 N N . THR A 1 194 ? 34.121 16.282 -2.458 1.00 24.86 193 THR A N 1
ATOM 1531 C CA . THR A 1 194 ? 34.890 15.203 -3.077 1.00 22.79 193 THR A CA 1
ATOM 1532 C C . THR A 1 194 ? 33.983 14.232 -3.814 1.00 24.21 193 THR A C 1
ATOM 1533 O O . THR A 1 194 ? 32.771 14.278 -3.669 1.00 20.08 193 THR A O 1
ATOM 1537 N N . VAL A 1 195 ? 34.587 13.323 -4.582 1.00 21.32 194 VAL A N 1
ATOM 1538 C CA . VAL A 1 195 ? 33.796 12.331 -5.299 1.00 20.20 194 VAL A CA 1
ATOM 1539 C C . VAL A 1 195 ? 33.060 11.430 -4.286 1.00 22.01 194 VAL A C 1
ATOM 1540 O O . VAL A 1 195 ? 31.964 10.917 -4.555 1.00 18.89 194 VAL A O 1
ATOM 1544 N N . TRP A 1 196 ? 33.649 11.261 -3.108 1.00 21.46 195 TRP A N 1
ATOM 1545 C CA . TRP A 1 196 ? 33.032 10.426 -2.081 1.00 20.52 195 TRP A CA 1
ATOM 1546 C C . TRP A 1 196 ? 31.740 11.121 -1.615 1.00 20.34 195 TRP A C 1
ATOM 1547 O O . TRP A 1 196 ? 30.678 10.508 -1.490 1.00 19.36 195 TRP A O 1
ATOM 1558 N N . ASP A 1 197 ? 31.824 12.419 -1.357 1.00 21.08 196 ASP A N 1
ATOM 1559 C CA . ASP A 1 197 ? 30.665 13.199 -0.961 1.00 20.76 196 ASP A CA 1
ATOM 1560 C C . ASP A 1 197 ? 29.567 13.134 -2.044 1.00 21.94 196 ASP A C 1
ATOM 1561 O O . ASP A 1 197 ? 28.369 13.062 -1.732 1.00 22.71 196 ASP A O 1
ATOM 1566 N N . LEU A 1 198 ? 29.996 13.169 -3.315 1.00 20.21 197 LEU A N 1
ATOM 1567 C CA . LEU A 1 198 ? 29.065 13.113 -4.460 1.00 20.60 197 LEU A CA 1
ATOM 1568 C C . LEU A 1 198 ? 28.355 11.747 -4.512 1.00 22.20 197 LEU A C 1
ATOM 1569 O O . LEU A 1 198 ? 27.134 11.643 -4.810 1.00 22.00 197 LEU A O 1
ATOM 1574 N N . ASN A 1 199 ? 29.131 10.695 -4.255 1.00 19.24 198 ASN A N 1
ATOM 1575 C CA . ASN A 1 199 ? 28.575 9.343 -4.195 1.00 18.12 198 ASN A CA 1
ATOM 1576 C C . ASN A 1 199 ? 27.483 9.212 -3.116 1.00 21.99 198 ASN A C 1
ATOM 1577 O O . ASN A 1 199 ? 26.409 8.622 -3.353 1.00 20.07 198 ASN A O 1
ATOM 1582 N N . VAL A 1 200 ? 27.744 9.783 -1.948 1.00 23.88 199 VAL A N 1
ATOM 1583 C CA . VAL A 1 200 ? 26.759 9.758 -0.836 1.00 22.88 199 VAL A CA 1
ATOM 1584 C C . VAL A 1 200 ? 25.546 10.603 -1.191 1.00 23.54 199 VAL A C 1
ATOM 1585 O O . VAL A 1 200 ? 24.396 10.160 -0.965 1.00 25.28 199 VAL A O 1
ATOM 1589 N N . LEU A 1 201 ? 25.783 11.772 -1.784 1.00 22.02 200 LEU A N 1
ATOM 1590 C CA . LEU A 1 201 ? 24.690 12.667 -2.210 1.00 24.15 200 LEU A CA 1
ATOM 1591 C C . LEU A 1 201 ? 23.742 11.873 -3.106 1.00 26.39 200 LEU A C 1
ATOM 1592 O O . LEU A 1 201 ? 22.505 11.902 -2.952 1.00 28.85 200 LEU A O 1
ATOM 1597 N N . TYR A 1 202 ? 24.346 11.160 -4.045 1.00 21.61 201 TYR A N 1
ATOM 1598 C CA . TYR A 1 202 ? 23.613 10.363 -5.059 1.00 19.69 201 TYR A CA 1
ATOM 1599 C C . TYR A 1 202 ? 22.855 9.208 -4.443 1.00 24.32 201 TYR A C 1
ATOM 1600 O O . TYR A 1 202 ? 21.659 9.033 -4.675 1.00 25.47 201 TYR A O 1
ATOM 1609 N N . ARG A 1 203 ? 23.521 8.444 -3.599 1.00 22.80 202 ARG A N 1
ATOM 1610 C CA . ARG A 1 203 ? 22.926 7.206 -3.146 1.00 23.95 202 ARG A CA 1
ATOM 1611 C C . ARG A 1 203 ? 21.887 7.380 -2.035 1.00 28.96 202 ARG A C 1
ATOM 1612 O O . ARG A 1 203 ? 21.004 6.543 -1.889 1.00 34.49 202 ARG A O 1
ATOM 1620 N N . THR A 1 204 ? 21.986 8.457 -1.282 1.00 28.50 203 THR A N 1
ATOM 1621 C CA . THR A 1 204 ? 21.041 8.714 -0.184 1.00 31.48 203 THR A CA 1
ATOM 1622 C C . THR A 1 204 ? 19.842 9.569 -0.596 1.00 31.80 203 THR A C 1
ATOM 1623 O O . THR A 1 204 ? 18.909 9.751 0.182 1.00 37.41 203 THR A O 1
ATOM 1627 N N . ASN A 1 205 ? 19.825 10.104 -1.811 1.00 36.56 204 ASN A N 1
ATOM 1628 C CA . ASN A 1 205 ? 18.666 10.908 -2.240 1.00 40.66 204 ASN A CA 1
ATOM 1629 C C . ASN A 1 205 ? 17.749 10.195 -3.221 1.00 44.78 204 ASN A C 1
ATOM 1630 O O . ASN A 1 205 ? 16.840 10.814 -3.788 1.00 46.56 204 ASN A O 1
ATOM 1635 N N . LYS A 1 206 ? 18.021 8.918 -3.467 1.00 46.73 205 LYS A N 1
ATOM 1636 C CA . LYS A 1 206 ? 17.041 8.097 -4.140 1.00 50.07 205 LYS A CA 1
ATOM 1637 C C . LYS A 1 206 ? 15.823 8.138 -3.196 1.00 52.12 205 LYS A C 1
ATOM 1638 O O . LYS A 1 206 ? 15.929 7.975 -1.958 1.00 52.13 205 LYS A O 1
ATOM 1640 N N . ASN A 1 207 ? 14.680 8.456 -3.781 1.00 53.03 206 ASN A N 1
ATOM 1641 C CA . ASN A 1 207 ? 13.420 8.485 -3.050 1.00 51.82 206 ASN A CA 1
ATOM 1642 C C . ASN A 1 207 ? 13.175 9.761 -2.212 1.00 49.97 206 ASN A C 1
ATOM 1643 O O . ASN A 1 207 ? 12.221 9.791 -1.449 1.00 53.70 206 ASN A O 1
ATOM 1645 N N . SER A 1 208 ? 14.000 10.808 -2.327 1.00 46.49 207 SER A N 1
ATOM 1646 C CA . SER A 1 208 ? 13.615 12.120 -1.732 1.00 43.75 207 SER A CA 1
ATOM 1647 C C . SER A 1 208 ? 13.332 13.113 -2.856 1.00 39.43 207 SER A C 1
ATOM 1648 O O . SER A 1 208 ? 13.523 12.797 -4.019 1.00 38.82 207 SER A O 1
ATOM 1651 N N . SER A 1 209 ? 12.860 14.307 -2.535 1.00 38.16 208 SER A N 1
ATOM 1652 C CA . SER A 1 209 ? 12.480 15.263 -3.606 1.00 38.83 208 SER A CA 1
ATOM 1653 C C . SER A 1 209 ? 13.675 15.825 -4.402 1.00 36.04 208 SER A C 1
ATOM 1654 O O . SER A 1 209 ? 13.499 16.469 -5.455 1.00 34.85 208 SER A O 1
ATOM 1657 N N . PHE A 1 210 ? 14.875 15.643 -3.855 1.00 32.82 209 PHE A N 1
ATOM 1658 C CA . PHE A 1 210 ? 16.093 16.012 -4.589 1.00 29.71 209 PHE A CA 1
ATOM 1659 C C . PHE A 1 210 ? 16.224 15.161 -5.858 1.00 28.41 209 PHE A C 1
ATOM 1660 O O . PHE A 1 210 ? 16.909 15.550 -6.825 1.00 25.69 209 PHE A O 1
ATOM 1668 N N . ARG A 1 211 ? 15.568 14.000 -5.843 1.00 26.52 210 ARG A N 1
ATOM 1669 C CA . ARG A 1 211 ? 15.534 13.106 -7.033 1.00 27.99 210 ARG A CA 1
ATOM 1670 C C . ARG A 1 211 ? 14.973 13.786 -8.300 1.00 27.69 210 ARG A C 1
ATOM 1671 O O . ARG A 1 211 ? 15.324 13.418 -9.429 1.00 26.41 210 ARG A O 1
ATOM 1673 N N . ARG A 1 212 ? 14.156 14.822 -8.126 1.00 27.30 211 ARG A N 1
ATOM 1674 C CA . ARG A 1 212 ? 13.585 15.546 -9.286 1.00 24.58 211 ARG A CA 1
ATOM 1675 C C . ARG A 1 212 ? 14.408 16.740 -9.730 1.00 26.72 211 ARG A C 1
ATOM 1676 O O . ARG A 1 212 ? 14.006 17.448 -10.641 1.00 24.51 211 ARG A O 1
ATOM 1684 N N . SER A 1 213 ? 15.560 16.957 -9.096 1.00 26.15 212 SER A N 1
ATOM 1685 C CA . SER A 1 213 ? 16.411 18.087 -9.425 1.00 23.87 212 SER A CA 1
ATOM 1686 C C . SER A 1 213 ? 17.255 17.862 -10.679 1.00 26.47 212 SER A C 1
ATOM 1687 O O . SER A 1 213 ? 17.479 16.729 -11.105 1.00 24.64 212 SER A O 1
ATOM 1690 N N . SER A 1 214 ? 17.716 18.971 -11.253 1.00 26.69 213 SER A N 1
ATOM 1691 C CA . SER A 1 214 ? 18.591 18.939 -12.426 1.00 25.31 213 SER A CA 1
ATOM 1692 C C . SER A 1 214 ? 19.929 18.360 -12.016 1.00 21.45 213 SER A C 1
ATOM 1693 O O . SER A 1 214 ? 20.525 17.607 -12.776 1.00 24.26 213 SER A O 1
ATOM 1696 N N . THR A 1 215 ? 20.382 18.651 -10.806 1.00 23.07 214 THR A N 1
ATOM 1697 C CA . THR A 1 215 ? 21.591 18.030 -10.281 1.00 21.89 214 THR A CA 1
ATOM 1698 C C . THR A 1 215 ? 21.451 16.507 -10.275 1.00 22.97 214 THR A C 1
ATOM 1699 O O . THR A 1 215 ? 22.319 15.789 -10.821 1.00 24.15 214 THR A O 1
ATOM 1703 N N . TYR A 1 216 ? 20.359 16.002 -9.692 1.00 21.86 215 TYR A N 1
ATOM 1704 C CA . TYR A 1 216 ? 20.199 14.548 -9.603 1.00 21.51 215 TYR A CA 1
ATOM 1705 C C . TYR A 1 216 ? 20.116 13.923 -11.000 1.00 21.86 215 TYR A C 1
ATOM 1706 O O . TYR A 1 216 ? 20.649 12.787 -11.234 1.00 22.28 215 TYR A O 1
ATOM 1715 N N . ALA A 1 217 ? 19.463 14.609 -11.939 1.00 23.02 216 ALA A N 1
ATOM 1716 C CA . ALA A 1 217 ? 19.443 14.107 -13.333 1.00 23.51 216 ALA A CA 1
ATOM 1717 C C . ALA A 1 217 ? 20.874 13.907 -13.873 1.00 21.55 216 ALA A C 1
ATOM 1718 O O . ALA A 1 217 ? 21.168 12.920 -14.584 1.00 19.59 216 ALA A O 1
ATOM 1720 N N A LEU A 1 218 ? 21.753 14.865 -13.629 0.70 20.20 217 LEU A N 1
ATOM 1721 N N B LEU A 1 218 ? 21.748 14.865 -13.627 0.30 19.87 217 LEU A N 1
ATOM 1722 C CA A LEU A 1 218 ? 23.155 14.747 -13.962 0.70 21.19 217 LEU A CA 1
ATOM 1723 C CA B LEU A 1 218 ? 23.138 14.747 -13.975 0.30 19.18 217 LEU A CA 1
ATOM 1724 C C A LEU A 1 218 ? 23.864 13.577 -13.309 0.70 20.84 217 LEU A C 1
ATOM 1725 C C B LEU A 1 218 ? 23.868 13.588 -13.307 0.30 19.75 217 LEU A C 1
ATOM 1726 O O A LEU A 1 218 ? 24.680 12.941 -13.888 0.70 20.92 217 LEU A O 1
ATOM 1727 O O B LEU A 1 218 ? 24.683 12.950 -13.887 0.30 19.96 217 LEU A O 1
ATOM 1736 N N . LEU A 1 219 ? 23.571 13.361 -12.059 1.00 19.39 218 LEU A N 1
ATOM 1737 C CA . LEU A 1 219 ? 24.163 12.246 -11.300 1.00 20.31 218 LEU A CA 1
ATOM 1738 C C . LEU A 1 219 ? 23.753 10.908 -11.892 1.00 20.05 218 LEU A C 1
ATOM 1739 O O . LEU A 1 219 ? 24.570 10.016 -12.040 1.00 20.39 218 LEU A O 1
ATOM 1744 N N . ARG A 1 220 ? 22.471 10.792 -12.244 1.00 19.35 219 ARG A N 1
ATOM 1745 C CA . ARG A 1 220 ? 21.906 9.574 -12.833 1.00 20.62 219 ARG A CA 1
ATOM 1746 C C . ARG A 1 220 ? 22.600 9.270 -14.174 1.00 19.32 219 ARG A C 1
ATOM 1747 O O . ARG A 1 220 ? 22.948 8.110 -14.488 1.00 17.71 219 ARG A O 1
ATOM 1755 N N A GLU A 1 221 ? 22.831 10.319 -14.959 0.70 18.78 220 GLU A N 1
ATOM 1756 N N B GLU A 1 221 ? 22.872 10.319 -14.940 0.30 19.57 220 GLU A N 1
ATOM 1757 C CA A GLU A 1 221 ? 23.573 10.188 -16.225 0.70 19.00 220 GLU A CA 1
ATOM 1758 C CA B GLU A 1 221 ? 23.567 10.167 -16.221 0.30 19.81 220 GLU A CA 1
ATOM 1759 C C A GLU A 1 221 ? 24.967 9.667 -15.976 0.70 19.81 220 GLU A C 1
ATOM 1760 C C B GLU A 1 221 ? 24.988 9.692 -15.986 0.30 20.05 220 GLU A C 1
ATOM 1761 O O A GLU A 1 221 ? 25.528 8.962 -16.814 0.70 20.52 220 GLU A O 1
ATOM 1762 O O B GLU A 1 221 ? 25.586 9.028 -16.831 0.30 20.55 220 GLU A O 1
ATOM 1773 N N . ASN A 1 222 ? 25.511 10.044 -14.821 1.00 19.90 221 ASN A N 1
ATOM 1774 C CA . ASN A 1 222 ? 26.879 9.673 -14.440 1.00 19.77 221 ASN A CA 1
ATOM 1775 C C . ASN A 1 222 ? 26.919 8.471 -13.502 1.00 20.05 221 ASN A C 1
ATOM 1776 O O . ASN A 1 222 ? 27.930 8.204 -12.830 1.00 19.45 221 ASN A O 1
ATOM 1781 N N . ASP A 1 223 ? 25.846 7.680 -13.551 1.00 18.79 222 ASP A N 1
ATOM 1782 C CA . ASP A 1 223 ? 25.709 6.517 -12.662 1.00 20.15 222 ASP A CA 1
ATOM 1783 C C . ASP A 1 223 ? 26.941 5.594 -12.663 1.00 18.61 222 ASP A C 1
ATOM 1784 O O . ASP A 1 223 ? 27.504 5.250 -11.596 1.00 17.08 222 ASP A O 1
ATOM 1789 N N . ALA A 1 224 ? 27.388 5.217 -13.859 1.00 15.35 223 ALA A N 1
ATOM 1790 C CA . ALA A 1 224 ? 28.463 4.266 -14.030 1.00 16.06 223 ALA A CA 1
ATOM 1791 C C . ALA A 1 224 ? 29.787 4.781 -13.499 1.00 15.10 223 ALA A C 1
ATOM 1792 O O . ALA A 1 224 ? 30.685 3.999 -13.194 1.00 18.35 223 ALA A O 1
ATOM 1794 N N . LEU A 1 225 ? 29.916 6.100 -13.492 1.00 16.41 224 LEU A N 1
ATOM 1795 C CA . LEU A 1 225 ? 31.123 6.770 -12.985 1.00 18.94 224 LEU A CA 1
ATOM 1796 C C . LEU A 1 225 ? 31.049 6.876 -11.438 1.00 15.09 224 LEU A C 1
ATOM 1797 O O . LEU A 1 225 ? 31.953 6.458 -10.707 1.00 18.15 224 LEU A O 1
ATOM 1802 N N . ILE A 1 226 ? 29.958 7.426 -10.960 1.00 16.50 225 ILE A N 1
ATOM 1803 C CA . ILE A 1 226 ? 29.771 7.662 -9.511 1.00 17.50 225 ILE A CA 1
ATOM 1804 C C . ILE A 1 226 ? 29.807 6.408 -8.668 1.00 18.93 225 ILE A C 1
ATOM 1805 O O . ILE A 1 226 ? 30.419 6.392 -7.602 1.00 17.09 225 ILE A O 1
ATOM 1810 N N . ARG A 1 227 ? 29.222 5.333 -9.182 1.00 17.11 226 ARG A N 1
ATOM 1811 C CA . ARG A 1 227 ? 29.192 4.041 -8.481 1.00 20.42 226 ARG A CA 1
ATOM 1812 C C . ARG A 1 227 ? 30.536 3.278 -8.411 1.00 17.24 226 ARG A C 1
ATOM 1813 O O . ARG A 1 227 ? 30.614 2.198 -7.839 1.00 19.03 226 ARG A O 1
ATOM 1821 N N . GLN A 1 228 ? 31.580 3.849 -9.020 1.00 16.81 227 GLN A N 1
ATOM 1822 C CA . GLN A 1 228 ? 32.930 3.328 -8.919 1.00 16.59 227 GLN A CA 1
ATOM 1823 C C . GLN A 1 228 ? 33.638 3.945 -7.696 1.00 16.30 227 GLN A C 1
ATOM 1824 O O . GLN A 1 228 ? 34.798 3.626 -7.424 1.00 19.59 227 GLN A O 1
ATOM 1830 N N . TYR A 1 229 ? 32.923 4.805 -6.979 1.00 19.34 228 TYR A N 1
ATOM 1831 C CA . TYR A 1 229 ? 33.469 5.474 -5.772 1.00 20.95 228 TYR A CA 1
ATOM 1832 C C . TYR A 1 229 ? 32.541 5.282 -4.591 1.00 21.75 228 TYR A C 1
ATOM 1833 O O . TYR A 1 229 ? 32.282 6.195 -3.812 1.00 21.93 228 TYR A O 1
ATOM 1842 N N . ASP A 1 230 ? 31.969 4.080 -4.490 1.00 20.73 229 ASP A N 1
ATOM 1843 C CA . ASP A 1 230 ? 31.077 3.789 -3.376 1.00 22.98 229 ASP A CA 1
ATOM 1844 C C . ASP A 1 230 ? 31.842 3.773 -2.061 1.00 27.43 229 ASP A C 1
ATOM 1845 O O . ASP A 1 230 ? 32.899 3.166 -1.954 1.00 20.87 229 ASP A O 1
ATOM 1850 N N . ILE A 1 231 ? 31.271 4.394 -1.059 1.00 30.31 230 ILE A N 1
ATOM 1851 C CA . ILE A 1 231 ? 31.797 4.271 0.279 1.00 37.75 230 ILE A CA 1
ATOM 1852 C C . ILE A 1 231 ? 30.708 3.561 1.080 1.00 42.76 230 ILE A C 1
ATOM 1853 O O . ILE A 1 231 ? 29.505 3.768 0.839 1.00 42.19 230 ILE A O 1
ATOM 1858 N N . ASP A 1 232 ? 31.136 2.667 1.966 1.00 44.63 231 ASP A N 1
ATOM 1859 C CA . ASP A 1 232 ? 30.228 1.967 2.889 1.00 47.50 231 ASP A CA 1
ATOM 1860 C C . ASP A 1 232 ? 29.490 2.983 3.770 1.00 47.12 231 ASP A C 1
ATOM 1861 O O . ASP A 1 232 ? 28.425 3.497 3.406 1.00 47.55 231 ASP A O 1
#

Secondary structure (DSSP, 8-state):
--EEEEEEE----TTTS-HHHHHHH-HHHH--HHHHHH--TTGGGSSSEEEEEE----TTHHHHHHHHH-TT--EE--SSSTTT-----HHHHTT-SEEE---S-TT--HHHHHHHHHHTTT-SEEEEEBTTSSEEEEEEEGGG--GGGGTT--TTTS--HHHHHH--TT---EEEPPPB----SHHHHHHHHHH-TTSGGGGSHHHHHHHHTHHHHTTS---

CATH classification: 3.90.550.10

Solvent-accessible surface area: 10862 Å² total

Nearest PDB structures (foldseek):
  3cgx-assembly1_A  TM=1.005E+00  e=3.596E-49  Oleidesulfovibrio alaskensis G20
  7p97-assembly2_BBB  TM=7.322E-01  e=9.990E-08  Mycetohabitans rhizoxinica HKI 454
  2wee-assembly2_B  TM=5.633E-01  e=1.419E-05  Mycobacterium tuberculosis H37Rv
  2we9-assembly1_A  TM=5.819E-01  e=1.640E-04  Mycobacterium tuberculosis H37Rv
  5h61-assembly1_A  TM=3.865E-01  e=3.109E+00  Escherichia coli

InterPro domains:
  IPR018641 Transferase 1, rSAM/selenodomain-associated [PF09837] (49-165)
  IPR018641 Transferase 1, rSAM/selenodomain-associated [PTHR36529] (9-207)
  IPR018641 Transferase 1, rSAM/selenodomain-associated [TIGR04282] (8-199)
  IPR029044 Nucleotide-diphospho-sugar transferases [G3DSA:3.90.550.10] (3-243)
  IPR029044 Nucleotide-diphospho-sugar transferases [SSF53448] (10-211)